Protein AF-A8VYL1-F1 (afdb_monomer)

Organism: Vibrio parahaemolyticus (NCBI:txid670)

pLDDT: mean 82.42, std 17.47, range [34.16, 98.5]

Foldseek 3Di:
DDDDPVVVVVPPDDPPDFDKAKAFEAEPVRAGEWQKWKDWPVGIDIQCDDPNDHNFRRIDIYTQQIKMWIAQQLGTLAIAGNNDRYHYCLRRDDDQSSVLSNVVQLFLWDDDPRGTYNDVQLSVLVVVQNPCSCVLQDSVWFPFWEWEDPVPPDIDIDGTCRVVSCVDDPNVVSCVSSPGDDDDPPVVDDDGHYDYPDDPVNVVVVVVCCVVPVPPPDDD

Mean predicted aligned error: 11.84 Å

Structure (mmCIF, N/CA/C/O backbone):
data_AF-A8VYL1-F1
#
_entry.id   AF-A8VYL1-F1
#
loop_
_atom_site.group_PDB
_atom_site.id
_atom_site.type_symbol
_atom_site.label_atom_id
_atom_site.label_alt_id
_atom_site.label_comp_id
_atom_site.label_asym_id
_atom_site.label_entity_id
_atom_site.label_seq_id
_atom_site.pdbx_PDB_ins_code
_atom_site.Cartn_x
_atom_site.Cartn_y
_atom_site.Cartn_z
_atom_site.occupancy
_atom_site.B_iso_or_equiv
_atom_site.auth_seq_id
_atom_site.auth_comp_id
_atom_site.auth_asym_id
_atom_site.auth_atom_id
_atom_site.pdbx_PDB_model_num
ATOM 1 N N . ALA A 1 1 ? -16.844 -27.497 -51.765 1.00 51.75 1 ALA A N 1
ATOM 2 C CA . ALA A 1 1 ? -15.669 -27.692 -50.894 1.00 51.75 1 ALA A CA 1
ATOM 3 C C . ALA A 1 1 ? -15.942 -26.958 -49.590 1.00 51.75 1 ALA A C 1
ATOM 5 O O . ALA A 1 1 ? -16.220 -25.767 -49.641 1.00 51.75 1 ALA A O 1
ATOM 6 N N . PHE A 1 2 ? -15.987 -27.672 -48.465 1.00 49.00 2 PHE A N 1
ATOM 7 C CA . PHE A 1 2 ? -16.270 -27.088 -47.154 1.00 49.00 2 PHE A CA 1
ATOM 8 C C . PHE A 1 2 ? -14.994 -26.449 -46.614 1.00 49.00 2 PHE A C 1
ATOM 10 O O . PHE A 1 2 ? -13.995 -27.133 -46.395 1.00 49.00 2 PHE A O 1
ATOM 17 N N . VAL A 1 3 ? -15.020 -25.128 -46.459 1.00 54.12 3 VAL A N 1
ATOM 18 C CA . VAL A 1 3 ? -13.929 -24.374 -45.848 1.00 54.12 3 VAL A CA 1
ATOM 19 C C . VAL A 1 3 ? -14.035 -24.621 -44.346 1.00 54.12 3 VAL A C 1
ATOM 21 O O . VAL A 1 3 ? -15.012 -24.250 -43.704 1.00 54.12 3 VAL A O 1
ATOM 24 N N . SER A 1 4 ? -13.081 -25.385 -43.828 1.00 50.28 4 SER A N 1
ATOM 25 C CA . SER A 1 4 ? -13.001 -25.801 -42.433 1.00 50.28 4 SER A CA 1
ATOM 26 C C . SER A 1 4 ? -12.986 -24.589 -41.493 1.00 50.28 4 SER A C 1
ATOM 28 O O . SER A 1 4 ? -12.108 -23.732 -41.599 1.00 50.28 4 SER A O 1
ATOM 30 N N . ALA A 1 5 ? -13.901 -24.581 -40.518 1.00 50.56 5 ALA A N 1
ATOM 31 C CA . ALA A 1 5 ? -13.960 -23.651 -39.385 1.00 50.56 5 ALA A CA 1
ATOM 32 C C . ALA A 1 5 ? -12.666 -23.602 -38.532 1.00 50.56 5 ALA A C 1
ATOM 34 O O . ALA A 1 5 ? -12.562 -22.808 -37.602 1.00 50.56 5 ALA A O 1
ATOM 35 N N . ASN A 1 6 ? -11.650 -24.420 -38.843 1.00 49.09 6 ASN A N 1
ATOM 36 C CA . ASN A 1 6 ? -10.339 -24.360 -38.194 1.00 49.09 6 ASN A CA 1
ATOM 37 C C . ASN A 1 6 ? -9.391 -23.299 -38.776 1.00 49.09 6 ASN A C 1
ATOM 39 O O . ASN A 1 6 ? -8.363 -23.038 -38.156 1.00 49.09 6 ASN A O 1
ATOM 43 N N . ALA A 1 7 ? -9.692 -22.689 -39.928 1.00 49.91 7 ALA A N 1
ATOM 44 C CA . ALA A 1 7 ? -8.834 -21.647 -40.504 1.00 49.91 7 ALA A CA 1
ATOM 45 C C . ALA A 1 7 ? -8.996 -20.276 -39.813 1.00 49.91 7 ALA A C 1
ATOM 47 O O . ALA A 1 7 ? -8.052 -19.492 -39.776 1.00 49.91 7 ALA A O 1
ATOM 48 N N . GLU A 1 8 ? -10.152 -19.994 -39.203 1.00 48.62 8 GLU A N 1
ATOM 49 C CA . GLU A 1 8 ? -10.389 -18.727 -38.489 1.00 48.62 8 GLU A CA 1
ATOM 50 C C . GLU A 1 8 ? -9.672 -18.658 -37.132 1.00 48.62 8 GLU A C 1
ATOM 52 O O . GLU A 1 8 ? -9.286 -17.577 -36.697 1.00 48.62 8 GLU A O 1
ATOM 57 N N . LYS A 1 9 ? -9.376 -19.801 -36.498 1.00 49.47 9 LYS A N 1
ATOM 58 C CA . LYS A 1 9 ? -8.599 -19.841 -35.244 1.00 49.47 9 LYS A CA 1
ATOM 59 C C . LYS A 1 9 ? -7.113 -19.504 -35.418 1.00 49.47 9 LYS A C 1
ATOM 61 O O . LYS A 1 9 ? -6.445 -19.227 -34.426 1.00 49.47 9 LYS A O 1
ATOM 66 N N . SER A 1 10 ? -6.573 -19.534 -36.641 1.00 52.19 10 SER A N 1
ATOM 67 C CA . SER A 1 10 ? -5.164 -19.184 -36.897 1.00 52.19 10 SER A CA 1
ATOM 68 C C . SER A 1 10 ? -4.951 -17.718 -37.276 1.00 52.19 10 SER A C 1
ATOM 70 O O . SER A 1 10 ? -3.806 -17.307 -37.449 1.00 52.19 10 SER A O 1
ATOM 72 N N . LEU A 1 11 ? -6.029 -16.946 -37.440 1.00 52.59 11 LEU A N 1
ATOM 73 C CA . LEU A 1 11 ? -5.988 -15.511 -37.746 1.00 52.59 11 LEU A CA 1
ATOM 74 C C . LEU A 1 11 ? -6.160 -14.641 -36.498 1.00 52.59 11 LEU A C 1
ATOM 76 O O . LEU A 1 11 ? -6.165 -13.415 -36.594 1.00 52.59 11 LEU A O 1
ATOM 80 N N . GLU A 1 12 ? -6.277 -15.261 -35.324 1.00 55.03 12 GLU A N 1
ATOM 81 C CA . GLU A 1 12 ? -6.300 -14.543 -34.060 1.00 55.03 12 GLU A CA 1
ATOM 82 C C . GLU A 1 12 ? -4.936 -13.866 -33.862 1.00 55.03 12 GLU A C 1
ATOM 84 O O . GLU A 1 12 ? -3.902 -14.519 -33.684 1.00 55.03 12 GLU A O 1
ATOM 89 N N . TYR A 1 13 ? -4.929 -12.537 -33.977 1.00 53.50 13 TYR A N 1
ATOM 90 C CA . TYR A 1 13 ? -3.745 -11.712 -33.790 1.00 53.50 13 TYR A CA 1
ATOM 91 C C . TYR A 1 13 ? -3.169 -11.964 -32.394 1.00 53.50 13 TYR A C 1
ATOM 93 O O . TYR A 1 13 ? -3.750 -11.573 -31.383 1.00 53.50 13 TYR A O 1
ATOM 101 N N . LYS A 1 14 ? -2.008 -12.620 -32.343 1.00 55.16 14 LYS A N 1
ATOM 102 C CA . LYS A 1 14 ? -1.189 -12.724 -31.136 1.00 55.16 14 LYS A CA 1
ATOM 103 C C . LYS A 1 14 ? -0.145 -11.612 -31.203 1.00 55.16 14 LYS A C 1
ATOM 105 O O . LYS A 1 14 ? 0.735 -11.699 -32.064 1.00 55.16 14 LYS A O 1
ATOM 110 N N . PRO A 1 15 ? -0.227 -10.576 -30.350 1.00 50.66 15 PRO A N 1
ATOM 111 C CA . PRO A 1 15 ? 0.795 -9.540 -30.299 1.00 50.66 15 PRO A CA 1
ATOM 112 C C . PRO A 1 15 ? 2.161 -10.201 -30.098 1.00 50.66 15 PRO A C 1
ATOM 114 O O . PRO A 1 15 ? 2.353 -10.967 -29.154 1.00 50.66 15 PRO A O 1
ATOM 117 N N . LYS A 1 16 ? 3.084 -9.971 -31.036 1.00 57.12 16 LYS A N 1
ATOM 118 C CA . LYS A 1 16 ? 4.388 -10.651 -31.077 1.00 57.12 16 LYS A CA 1
ATOM 119 C C . LYS A 1 16 ? 5.457 -9.924 -30.256 1.00 57.12 16 LYS A C 1
ATOM 121 O O . LYS A 1 16 ? 6.470 -10.527 -29.918 1.00 57.12 16 LYS A O 1
ATOM 126 N N . GLU A 1 17 ? 5.213 -8.659 -29.920 1.00 61.44 17 GLU A N 1
ATOM 127 C CA . GLU A 1 17 ? 6.130 -7.811 -29.163 1.00 61.44 17 GLU A CA 1
ATOM 128 C C . GLU A 1 17 ? 5.479 -7.362 -27.856 1.00 61.44 17 GLU A C 1
ATOM 130 O O . GLU A 1 17 ? 4.428 -6.721 -27.835 1.00 61.44 17 GLU A O 1
ATOM 135 N N . LEU A 1 18 ? 6.114 -7.748 -26.753 1.00 65.50 18 LEU A N 1
ATOM 136 C CA . LEU A 1 18 ? 5.803 -7.259 -25.419 1.00 65.50 18 LEU A CA 1
ATOM 137 C C . LEU A 1 18 ? 6.439 -5.876 -25.281 1.00 65.50 18 LEU A C 1
ATOM 139 O O . LEU A 1 18 ? 7.662 -5.753 -25.339 1.00 65.50 18 LEU A O 1
ATOM 143 N N . ILE A 1 19 ? 5.617 -4.842 -25.117 1.00 75.62 19 ILE A N 1
ATOM 144 C CA . ILE A 1 19 ? 6.096 -3.468 -24.959 1.00 75.62 19 ILE A CA 1
ATOM 145 C C . ILE A 1 19 ? 6.562 -3.297 -23.513 1.00 75.62 19 ILE A C 1
ATOM 147 O O . ILE A 1 19 ? 5.730 -3.177 -22.608 1.00 75.62 19 ILE A O 1
ATOM 151 N N . LEU A 1 20 ? 7.883 -3.309 -23.298 1.00 84.19 20 LEU A N 1
ATOM 152 C CA . LEU A 1 20 ? 8.468 -2.915 -22.018 1.00 84.19 20 LEU A CA 1
ATOM 153 C C . LEU A 1 20 ? 8.120 -1.448 -21.764 1.00 84.19 20 LEU A C 1
ATOM 155 O O . LEU A 1 20 ? 8.390 -0.578 -22.591 1.00 84.19 20 LEU A O 1
ATOM 159 N N . THR A 1 21 ? 7.478 -1.203 -20.634 1.00 87.50 21 THR A N 1
ATOM 160 C CA . THR A 1 21 ? 6.895 0.078 -20.260 1.00 87.50 21 THR A CA 1
ATOM 161 C C . THR A 1 21 ? 7.452 0.489 -18.907 1.00 87.50 21 THR A C 1
ATOM 163 O O . THR A 1 21 ? 7.528 -0.322 -17.984 1.00 87.50 21 THR A O 1
ATOM 166 N N . THR A 1 22 ? 7.816 1.762 -18.786 1.00 93.31 22 THR A N 1
ATOM 167 C CA . THR A 1 22 ? 8.069 2.391 -17.491 1.00 93.31 22 THR A CA 1
ATOM 168 C C . THR A 1 22 ? 6.766 3.009 -17.001 1.00 93.31 22 THR A C 1
ATOM 170 O O . THR A 1 22 ? 6.181 3.849 -17.689 1.00 93.31 22 THR A O 1
ATOM 173 N N . GLY A 1 23 ? 6.301 2.584 -15.830 1.00 95.38 23 GLY A N 1
ATOM 174 C CA . GLY A 1 23 ? 5.213 3.248 -15.119 1.00 95.38 23 GLY A CA 1
ATOM 175 C C . GLY A 1 23 ? 5.676 3.841 -13.802 1.00 95.38 23 GLY A C 1
ATOM 176 O O . GLY A 1 23 ? 6.855 3.777 -13.474 1.00 95.38 23 GLY A O 1
ATOM 177 N N . TYR A 1 24 ? 4.729 4.405 -13.060 1.00 97.81 24 TYR A N 1
ATOM 178 C CA . TYR A 1 24 ? 4.952 5.154 -11.832 1.00 97.81 24 TYR A CA 1
ATOM 179 C C . TYR A 1 24 ? 3.882 4.793 -10.804 1.00 97.81 24 TYR A C 1
ATOM 181 O O . TYR A 1 24 ? 2.686 4.892 -11.098 1.00 97.81 24 TYR A O 1
ATOM 189 N N . LEU A 1 25 ? 4.312 4.379 -9.613 1.00 98.50 25 LEU A N 1
ATOM 190 C CA . LEU A 1 25 ? 3.443 4.172 -8.462 1.00 98.50 25 LEU A CA 1
ATOM 191 C C . LEU A 1 25 ? 3.267 5.500 -7.721 1.00 98.50 25 LEU A C 1
ATOM 193 O O . LEU A 1 25 ? 4.251 6.155 -7.372 1.00 98.50 25 LEU A O 1
ATOM 197 N N . VAL A 1 26 ? 2.018 5.891 -7.482 1.00 98.06 26 VAL A N 1
ATOM 198 C CA . VAL A 1 26 ? 1.668 7.139 -6.797 1.00 98.06 26 VAL A CA 1
ATOM 199 C C . VAL A 1 26 ? 0.612 6.920 -5.717 1.00 98.06 26 VAL A C 1
ATOM 201 O O . VAL A 1 26 ? -0.142 5.944 -5.747 1.00 98.06 26 VAL A O 1
ATOM 204 N N . ASP A 1 27 ? 0.533 7.843 -4.767 1.00 95.94 27 ASP A N 1
ATOM 205 C CA . ASP A 1 27 ? -0.579 7.913 -3.820 1.00 95.94 27 ASP A CA 1
ATOM 206 C C . ASP A 1 27 ? -1.803 8.630 -4.441 1.00 95.94 27 ASP A C 1
ATOM 208 O O . ASP A 1 27 ? -1.820 9.028 -5.612 1.00 95.94 27 ASP A O 1
ATOM 212 N N . SER A 1 28 ? -2.874 8.781 -3.668 1.00 93.62 28 SER A N 1
ATOM 213 C CA . SER A 1 28 ? -4.103 9.471 -4.072 1.00 93.62 28 SER A CA 1
ATOM 214 C C . SER A 1 28 ? -3.916 10.975 -4.291 1.00 93.62 28 SER A C 1
ATOM 216 O O . SER A 1 28 ? -4.693 11.568 -5.047 1.00 93.62 28 SER A O 1
ATOM 218 N N . PHE A 1 29 ? -2.872 11.569 -3.708 1.00 91.81 29 PHE A N 1
ATOM 219 C CA . PHE A 1 29 ? -2.468 12.962 -3.904 1.00 91.81 29 PHE A CA 1
ATOM 220 C C . PHE A 1 29 ? -1.543 13.150 -5.117 1.00 91.81 29 PHE A C 1
ATOM 222 O O . PHE A 1 29 ? -1.273 14.284 -5.510 1.00 91.81 29 PHE A O 1
ATOM 229 N N . GLY A 1 30 ? -1.098 12.060 -5.749 1.00 94.31 30 GLY A N 1
ATOM 230 C CA . GLY A 1 30 ? -0.196 12.075 -6.898 1.00 94.31 30 GLY A CA 1
ATOM 231 C C . GLY A 1 30 ? 1.290 12.150 -6.536 1.00 94.31 30 GLY A C 1
ATOM 232 O O . GLY A 1 30 ? 2.105 12.376 -7.431 1.00 94.31 30 GLY A O 1
ATOM 233 N N . ARG A 1 31 ? 1.655 11.962 -5.263 1.00 96.00 31 ARG A N 1
ATOM 234 C CA . ARG A 1 31 ? 3.054 11.875 -4.818 1.00 96.00 31 ARG A CA 1
ATOM 235 C C . ARG A 1 31 ? 3.647 10.536 -5.227 1.00 96.00 31 ARG A C 1
ATOM 237 O O . ARG A 1 31 ? 2.950 9.521 -5.200 1.00 96.00 31 ARG A O 1
ATOM 244 N N . SER A 1 32 ? 4.926 10.517 -5.592 1.00 97.88 32 SER A N 1
ATOM 245 C CA . SER A 1 32 ? 5.611 9.276 -5.962 1.00 97.88 32 SER A CA 1
ATOM 246 C C . SER A 1 32 ? 5.757 8.349 -4.759 1.00 97.88 32 SER A C 1
ATOM 248 O O . SER A 1 32 ? 6.130 8.788 -3.676 1.00 97.88 32 SER A O 1
ATOM 250 N N . VAL A 1 33 ? 5.495 7.057 -4.940 1.00 98.19 33 VAL A N 1
ATOM 251 C CA . VAL A 1 33 ? 5.624 6.055 -3.876 1.00 98.19 33 VAL A CA 1
ATOM 252 C C . VAL A 1 33 ? 6.837 5.183 -4.157 1.00 98.19 33 VAL A C 1
ATOM 254 O O . VAL A 1 33 ? 6.890 4.460 -5.155 1.00 98.19 33 VAL A O 1
ATOM 257 N N . ASN A 1 34 ? 7.817 5.247 -3.265 1.00 98.00 34 ASN A N 1
ATOM 258 C CA . ASN A 1 34 ? 9.136 4.656 -3.441 1.00 98.00 34 ASN A CA 1
ATOM 259 C C . ASN A 1 34 ? 9.401 3.560 -2.403 1.00 98.00 34 ASN A C 1
ATOM 261 O O . ASN A 1 34 ? 8.898 3.622 -1.281 1.00 98.00 34 ASN A O 1
ATOM 265 N N . GLY A 1 35 ? 10.232 2.584 -2.769 1.00 97.06 35 GLY A N 1
ATOM 266 C CA . GLY A 1 35 ? 10.654 1.505 -1.869 1.00 97.06 35 GLY A CA 1
ATOM 267 C C . GLY A 1 35 ? 9.673 0.333 -1.767 1.00 97.06 35 GLY A C 1
ATOM 268 O O . GLY A 1 35 ? 9.887 -0.562 -0.958 1.00 97.06 35 GLY A O 1
ATOM 269 N N . ILE A 1 36 ? 8.626 0.287 -2.598 1.00 98.00 36 ILE A N 1
ATOM 270 C CA . ILE A 1 36 ? 7.715 -0.863 -2.660 1.00 98.00 36 ILE A CA 1
ATOM 271 C C . ILE A 1 36 ? 8.311 -1.932 -3.571 1.00 98.00 36 ILE A C 1
ATOM 273 O O . ILE A 1 36 ? 8.668 -1.642 -4.716 1.00 98.00 36 ILE A O 1
ATOM 277 N N . ALA A 1 37 ? 8.386 -3.174 -3.094 1.00 97.75 37 ALA A N 1
ATOM 278 C CA . ALA A 1 37 ? 8.798 -4.293 -3.927 1.00 97.75 37 ALA A CA 1
ATOM 279 C C . ALA A 1 37 ? 7.721 -4.589 -4.966 1.00 97.75 37 ALA A C 1
ATOM 281 O O . ALA A 1 37 ? 6.540 -4.690 -4.635 1.00 97.75 37 ALA A O 1
ATOM 282 N N . TYR A 1 38 ? 8.130 -4.751 -6.220 1.00 97.44 38 TYR A N 1
ATOM 283 C CA . TYR A 1 38 ? 7.246 -5.178 -7.294 1.00 97.44 38 TYR A CA 1
ATOM 284 C C . TYR A 1 38 ? 7.805 -6.401 -8.015 1.00 97.44 38 TYR A C 1
ATOM 286 O O . TYR A 1 38 ? 9.019 -6.562 -8.162 1.00 97.44 38 TYR A O 1
ATOM 294 N N . PHE A 1 39 ? 6.901 -7.251 -8.493 1.00 96.44 39 PHE A N 1
ATOM 295 C CA . PHE A 1 39 ? 7.207 -8.481 -9.212 1.00 96.44 39 PHE A CA 1
ATOM 296 C C . PHE A 1 39 ? 6.347 -8.560 -10.470 1.00 96.44 39 PHE A C 1
ATOM 298 O O . PHE A 1 39 ? 5.127 -8.399 -10.421 1.00 96.44 39 PHE A O 1
ATOM 305 N N . THR A 1 40 ? 6.987 -8.829 -11.601 1.00 94.00 40 THR A N 1
ATOM 306 C CA . THR A 1 40 ? 6.347 -8.998 -12.908 1.00 94.00 40 THR A CA 1
ATOM 307 C C . THR A 1 40 ? 6.798 -10.306 -13.543 1.00 94.00 40 THR A C 1
ATOM 309 O O . THR A 1 40 ? 7.686 -10.997 -13.043 1.00 94.00 40 THR A O 1
ATOM 312 N N . SER A 1 41 ? 6.236 -10.635 -14.707 1.00 88.06 41 SER A N 1
ATOM 313 C CA . SER A 1 41 ? 6.702 -11.772 -15.508 1.00 88.06 41 SER A CA 1
ATOM 314 C C . SER A 1 41 ? 8.159 -11.626 -15.991 1.00 88.06 41 SER A C 1
ATOM 316 O O . SER A 1 41 ? 8.756 -12.605 -16.442 1.00 88.06 41 SER A O 1
ATOM 318 N N . LYS A 1 42 ? 8.738 -10.416 -15.920 1.00 82.56 42 LYS A N 1
ATOM 319 C CA . LYS A 1 42 ? 10.077 -10.081 -16.434 1.00 82.56 42 LYS A CA 1
ATOM 320 C C . LYS A 1 42 ? 11.132 -9.891 -15.361 1.00 82.56 42 LYS A C 1
ATOM 322 O O . LYS A 1 42 ? 12.318 -9.964 -15.672 1.00 82.56 42 LYS A O 1
ATOM 327 N N . GLY A 1 43 ? 10.729 -9.662 -14.120 1.00 88.88 43 GLY A N 1
ATOM 328 C CA . GLY A 1 43 ? 11.683 -9.435 -13.054 1.00 88.88 43 GLY A CA 1
ATOM 329 C C . GLY A 1 43 ? 11.044 -8.878 -11.801 1.00 88.88 43 GLY A C 1
ATOM 330 O O . GLY A 1 43 ? 9.836 -8.962 -11.589 1.00 88.88 43 GLY A O 1
ATOM 331 N N . ARG A 1 44 ? 11.905 -8.321 -10.960 1.00 94.44 44 ARG A N 1
ATOM 332 C CA . ARG A 1 44 ? 11.546 -7.719 -9.684 1.00 94.44 44 ARG A CA 1
ATOM 333 C C . ARG A 1 44 ? 12.379 -6.471 -9.449 1.00 94.44 44 ARG A C 1
ATOM 335 O O . ARG A 1 44 ? 13.510 -6.401 -9.932 1.00 94.44 44 ARG A O 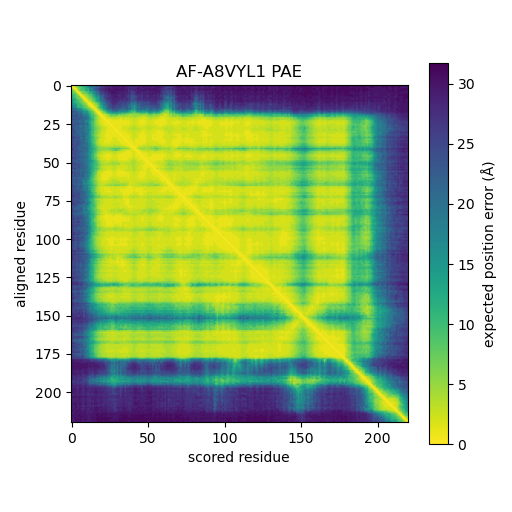1
ATOM 342 N N . GLY A 1 45 ? 11.851 -5.541 -8.672 1.00 95.69 45 GLY A N 1
ATOM 343 C CA . GLY A 1 45 ? 12.552 -4.318 -8.305 1.00 95.69 45 GLY A CA 1
ATOM 344 C C . GLY A 1 45 ? 11.885 -3.605 -7.138 1.00 95.69 45 GLY A C 1
ATOM 345 O O . GLY A 1 45 ? 10.957 -4.133 -6.529 1.00 95.69 45 GLY A O 1
ATOM 346 N N . LEU A 1 46 ? 12.374 -2.403 -6.845 1.00 97.38 46 LEU A N 1
ATOM 347 C CA . LEU A 1 46 ? 11.774 -1.473 -5.892 1.00 97.38 46 LEU A CA 1
ATOM 348 C C . LEU A 1 46 ? 11.280 -0.247 -6.658 1.00 97.38 46 LEU A C 1
ATOM 350 O O . LEU A 1 46 ? 11.984 0.238 -7.548 1.00 97.38 46 LEU A O 1
ATOM 354 N N . THR A 1 47 ? 10.088 0.250 -6.339 1.00 97.94 47 THR A N 1
ATOM 355 C CA . THR A 1 47 ? 9.555 1.450 -6.993 1.00 97.94 47 THR A CA 1
ATOM 356 C C . THR A 1 47 ? 10.443 2.659 -6.712 1.00 97.94 47 THR A C 1
ATOM 358 O O . THR A 1 47 ? 10.869 2.874 -5.578 1.00 97.94 47 THR A O 1
ATOM 361 N N . GLY A 1 48 ? 10.749 3.451 -7.740 1.00 97.31 48 GLY A N 1
ATOM 362 C CA . GLY A 1 48 ? 11.610 4.626 -7.626 1.00 97.31 48 GLY A CA 1
ATOM 363 C C . GLY A 1 48 ? 13.081 4.313 -7.370 1.00 97.31 48 GLY A C 1
ATOM 364 O O . GLY A 1 48 ? 13.804 5.181 -6.877 1.00 97.31 48 GLY A O 1
ATOM 365 N N . TYR A 1 49 ? 13.530 3.094 -7.685 1.00 96.25 49 TYR A N 1
ATOM 366 C CA . TYR A 1 49 ? 14.937 2.703 -7.658 1.00 96.25 49 TYR A CA 1
ATOM 367 C C . TYR A 1 49 ? 15.417 2.299 -9.048 1.00 96.25 49 TYR A C 1
ATOM 369 O O . TYR A 1 49 ? 14.727 1.604 -9.792 1.00 96.25 49 TYR A O 1
ATOM 377 N N . LYS A 1 50 ? 16.662 2.659 -9.357 1.00 93.19 50 LYS A N 1
ATOM 378 C CA . LYS A 1 50 ? 17.373 2.213 -10.555 1.00 93.19 50 LYS A CA 1
ATOM 379 C C . LYS A 1 50 ? 18.782 1.774 -10.184 1.0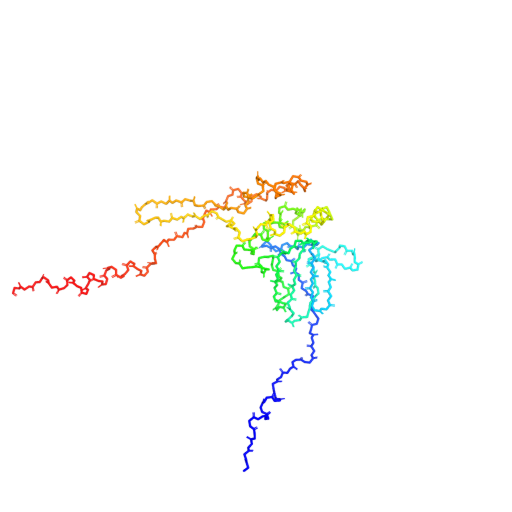0 93.19 50 LYS A C 1
ATOM 381 O O . LYS A 1 50 ? 19.486 2.497 -9.485 1.00 93.19 50 LYS A O 1
ATOM 386 N N . ASP A 1 51 ? 19.175 0.576 -10.611 1.00 89.75 51 ASP A N 1
ATOM 387 C CA . ASP A 1 51 ? 20.489 -0.015 -10.310 1.00 89.75 51 ASP A CA 1
ATOM 388 C C . ASP A 1 51 ? 20.835 0.004 -8.802 1.00 89.75 51 ASP A C 1
ATOM 390 O O . ASP A 1 51 ? 21.966 0.278 -8.400 1.00 89.75 51 ASP A O 1
ATOM 394 N N . GLY A 1 52 ? 19.830 -0.237 -7.949 1.00 87.38 52 GLY A N 1
ATOM 395 C CA . GLY A 1 52 ? 19.967 -0.229 -6.486 1.00 87.38 52 GLY A CA 1
ATOM 396 C C . GLY A 1 52 ? 20.050 1.161 -5.845 1.00 87.38 52 GLY A C 1
ATOM 397 O O . GLY A 1 52 ? 20.288 1.259 -4.645 1.00 87.38 52 GLY A O 1
ATOM 398 N N . ARG A 1 53 ? 19.852 2.241 -6.609 1.00 92.94 53 ARG A N 1
ATOM 399 C CA . ARG A 1 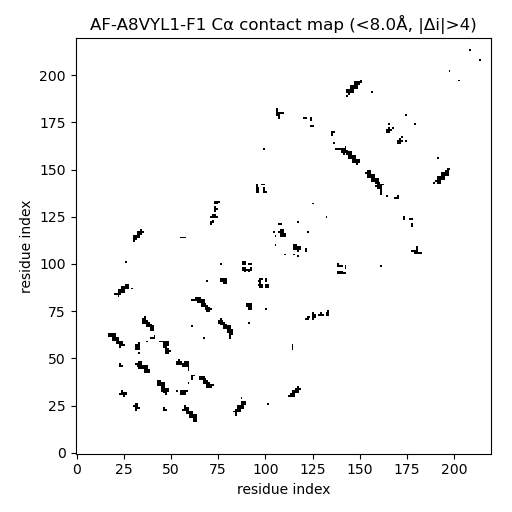53 ? 19.870 3.622 -6.108 1.00 92.94 53 ARG A CA 1
ATOM 400 C C . ARG A 1 53 ? 18.483 4.239 -6.151 1.00 92.94 53 ARG A C 1
ATOM 402 O O . ARG A 1 53 ? 17.809 4.155 -7.175 1.00 92.94 53 ARG A O 1
ATOM 409 N N . LEU A 1 54 ? 18.099 4.898 -5.061 1.00 93.25 54 LEU A N 1
ATOM 410 C CA . LEU A 1 54 ? 16.867 5.676 -4.985 1.00 93.25 54 LEU A CA 1
ATOM 411 C C . LEU A 1 54 ? 16.949 6.864 -5.953 1.00 93.25 54 LEU A C 1
ATOM 413 O O . LEU A 1 54 ? 17.869 7.679 -5.865 1.00 93.25 54 LEU A O 1
ATOM 417 N N . ILE A 1 55 ? 15.979 6.955 -6.857 1.00 94.88 55 ILE A N 1
ATOM 418 C CA . ILE A 1 55 ? 15.753 8.109 -7.737 1.00 94.88 55 ILE A CA 1
ATOM 419 C C . ILE A 1 55 ? 14.526 8.925 -7.311 1.00 94.88 55 ILE A C 1
ATOM 421 O O . ILE A 1 55 ? 14.467 10.114 -7.607 1.00 94.88 55 ILE A O 1
ATOM 425 N N . GLY A 1 56 ? 13.593 8.325 -6.562 1.00 94.75 56 GLY A N 1
ATOM 426 C CA . GLY A 1 56 ? 12.507 9.048 -5.890 1.00 94.75 56 GLY A CA 1
ATOM 427 C C . GLY A 1 56 ? 11.296 9.390 -6.765 1.00 94.75 56 GLY A C 1
ATOM 428 O O . GLY A 1 56 ? 10.419 10.133 -6.332 1.00 94.75 56 GLY A O 1
ATOM 429 N N . ASP A 1 57 ? 11.212 8.867 -7.988 1.00 96.38 57 ASP A N 1
ATOM 430 C CA . ASP A 1 57 ? 10.130 9.163 -8.937 1.00 96.38 57 ASP A CA 1
ATOM 431 C C . ASP A 1 57 ? 8.977 8.143 -8.913 1.00 96.38 57 ASP A C 1
ATOM 433 O O . ASP A 1 57 ? 7.992 8.312 -9.627 1.00 96.38 57 ASP A O 1
ATOM 437 N N . GLY A 1 58 ? 9.071 7.095 -8.089 1.00 97.38 58 GLY A N 1
ATOM 438 C CA . GLY A 1 58 ? 8.084 6.016 -8.005 1.00 97.38 58 GLY A CA 1
ATOM 439 C C . GLY A 1 58 ? 8.084 5.078 -9.214 1.00 97.38 58 GLY A C 1
ATOM 440 O O . GLY A 1 58 ? 7.143 4.303 -9.382 1.00 97.38 58 GLY A O 1
ATOM 441 N N . SER A 1 59 ? 9.103 5.138 -10.075 1.00 97.38 59 SER A N 1
ATOM 442 C CA . SER A 1 59 ? 9.147 4.358 -11.314 1.00 97.38 59 SER A CA 1
ATOM 443 C C . SER A 1 59 ? 9.220 2.842 -11.103 1.00 97.38 59 SER A C 1
ATOM 445 O O . SER A 1 59 ? 9.774 2.348 -10.123 1.00 97.38 59 SER A O 1
ATOM 447 N N . LEU A 1 60 ? 8.673 2.088 -12.053 1.00 96.31 60 LEU A N 1
ATOM 448 C CA . LEU A 1 60 ? 8.750 0.630 -12.137 1.00 96.31 60 LEU A CA 1
ATOM 449 C C . LEU A 1 60 ? 8.697 0.170 -13.597 1.00 96.31 60 LEU A C 1
ATOM 451 O O . LEU A 1 60 ? 8.191 0.887 -14.461 1.00 96.31 60 LEU A O 1
ATOM 455 N N . GLU A 1 61 ? 9.171 -1.044 -13.867 1.00 94.38 61 GLU A N 1
ATOM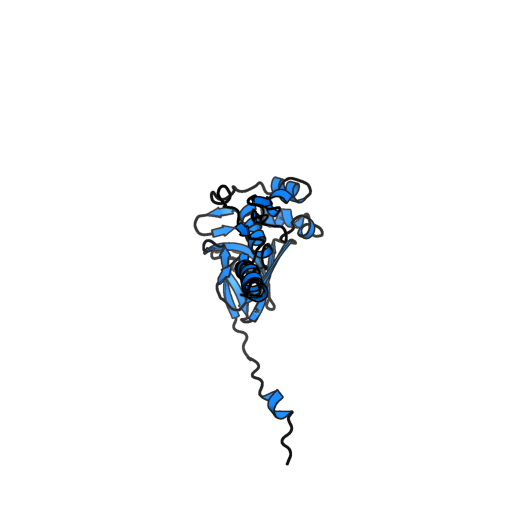 456 C CA . GLU A 1 61 ? 9.190 -1.624 -15.214 1.00 94.38 61 GLU A CA 1
ATOM 457 C C . GLU A 1 61 ? 8.262 -2.841 -15.325 1.00 94.38 61 GLU A C 1
ATOM 459 O O . GLU A 1 61 ? 8.302 -3.760 -14.502 1.00 94.38 61 GLU A O 1
ATOM 464 N N . PHE A 1 62 ? 7.430 -2.869 -16.369 1.00 93.50 62 PHE A N 1
ATOM 465 C CA . PHE A 1 62 ? 6.523 -3.981 -16.670 1.00 93.50 62 PHE A CA 1
ATOM 466 C C . PHE A 1 62 ? 6.234 -4.077 -18.174 1.00 93.50 62 PHE A C 1
ATOM 468 O O . PHE A 1 62 ? 6.423 -3.112 -18.911 1.00 93.50 62 PHE A O 1
ATOM 475 N N . SER A 1 63 ? 5.749 -5.223 -18.659 1.00 91.31 63 SER A N 1
ATOM 476 C CA . SER A 1 63 ? 5.255 -5.334 -20.040 1.00 91.31 63 SER A CA 1
ATOM 477 C C . SER A 1 63 ? 3.774 -4.983 -20.101 1.00 91.31 63 SER A C 1
ATOM 479 O O . SER A 1 63 ? 3.011 -5.382 -19.223 1.00 91.31 63 SER A O 1
ATOM 481 N N . TRP A 1 64 ? 3.326 -4.296 -21.151 1.00 89.88 64 TRP A N 1
ATOM 482 C CA . TRP A 1 64 ? 1.897 -4.009 -21.305 1.00 89.88 64 TRP A CA 1
ATOM 483 C C . TRP A 1 64 ? 1.051 -5.292 -21.266 1.00 89.88 64 TRP A C 1
ATOM 485 O O . TRP A 1 64 ? 1.288 -6.238 -22.017 1.00 89.88 64 TRP A O 1
ATOM 495 N N . GLY A 1 65 ? 0.050 -5.317 -20.390 1.00 88.56 65 GLY A N 1
ATOM 496 C CA . GLY A 1 65 ? -0.750 -6.501 -20.103 1.00 88.56 65 GLY A CA 1
ATOM 497 C C . GLY A 1 65 ? -0.105 -7.491 -19.128 1.00 88.56 65 GLY A C 1
ATOM 498 O O . GLY A 1 65 ? -0.639 -8.582 -18.978 1.00 88.56 65 GLY A O 1
ATOM 499 N N . ASP A 1 66 ? 0.988 -7.167 -18.443 1.00 89.88 66 ASP A N 1
ATOM 500 C CA . ASP A 1 66 ? 1.468 -7.975 -17.316 1.00 89.88 66 ASP A CA 1
ATOM 501 C C . ASP A 1 66 ? 0.566 -7.791 -16.088 1.00 89.88 66 ASP A C 1
ATOM 503 O O . ASP A 1 66 ? -0.084 -6.759 -15.915 1.00 89.88 66 ASP A O 1
ATOM 507 N N . THR A 1 67 ? 0.531 -8.794 -15.213 1.00 95.69 67 THR A N 1
ATOM 508 C CA . THR A 1 67 ? 0.107 -8.595 -13.822 1.00 95.69 67 THR A CA 1
ATOM 509 C C . THR A 1 67 ? 1.336 -8.194 -13.014 1.00 95.69 67 THR A C 1
ATOM 511 O O . THR A 1 67 ? 2.374 -8.852 -13.105 1.00 95.69 67 THR A O 1
ATOM 514 N N . ILE A 1 68 ? 1.218 -7.111 -12.254 1.00 97.38 68 ILE A N 1
ATOM 515 C CA . ILE A 1 68 ? 2.274 -6.562 -11.407 1.00 97.38 68 ILE A CA 1
ATOM 516 C C . ILE A 1 68 ? 1.839 -6.786 -9.962 1.00 97.38 68 ILE A C 1
ATOM 518 O O . ILE A 1 68 ? 0.808 -6.252 -9.556 1.00 97.38 68 ILE A O 1
ATOM 522 N N . ASN A 1 69 ? 2.597 -7.583 -9.213 1.00 98.06 69 ASN A N 1
ATOM 523 C CA . ASN A 1 69 ? 2.361 -7.814 -7.788 1.00 98.06 69 ASN A CA 1
ATOM 524 C C . ASN A 1 69 ? 3.232 -6.869 -6.967 1.00 98.06 69 ASN A C 1
ATOM 526 O O . ASN A 1 69 ? 4.381 -6.636 -7.341 1.00 98.06 69 ASN A O 1
ATOM 530 N N . PHE A 1 70 ? 2.707 -6.369 -5.855 1.00 98.38 70 PHE A N 1
ATOM 531 C CA . PHE A 1 70 ? 3.378 -5.419 -4.976 1.00 98.38 70 PHE A CA 1
ATOM 532 C C . PHE A 1 70 ? 3.410 -5.932 -3.539 1.00 98.38 70 PHE A C 1
ATOM 534 O O . PHE A 1 70 ? 2.455 -6.557 -3.074 1.00 98.38 70 PHE A O 1
ATOM 541 N N . GLY A 1 71 ? 4.485 -5.618 -2.823 1.00 97.44 71 GLY A N 1
ATOM 542 C CA . GLY A 1 71 ? 4.648 -6.001 -1.428 1.00 97.44 71 GLY A CA 1
ATOM 543 C C . GLY A 1 71 ? 5.725 -5.206 -0.702 1.00 97.44 71 GLY A C 1
ATOM 544 O O . GLY A 1 71 ? 6.474 -4.433 -1.303 1.00 97.44 71 GLY A O 1
ATOM 545 N N . ILE A 1 72 ? 5.796 -5.414 0.608 1.00 96.62 72 ILE A N 1
ATOM 546 C CA . ILE A 1 72 ? 6.859 -4.916 1.481 1.00 96.62 72 ILE A CA 1
ATOM 547 C C . ILE A 1 72 ? 7.431 -6.136 2.192 1.00 96.62 72 ILE A C 1
ATOM 549 O O . ILE A 1 72 ? 6.787 -6.699 3.073 1.00 96.62 72 ILE A O 1
ATOM 553 N N . ASP A 1 73 ? 8.622 -6.560 1.774 1.00 94.44 73 ASP A N 1
ATOM 554 C CA . ASP A 1 73 ? 9.228 -7.821 2.206 1.00 94.44 73 ASP A CA 1
ATOM 555 C C . ASP A 1 73 ? 8.257 -9.015 2.057 1.00 94.44 73 ASP A C 1
ATOM 557 O O . ASP A 1 73 ? 7.952 -9.426 0.936 1.00 94.44 73 ASP A O 1
ATOM 561 N N . THR A 1 74 ? 7.753 -9.549 3.168 1.00 90.81 74 THR A N 1
ATOM 562 C CA . THR A 1 74 ? 6.821 -10.685 3.247 1.00 90.81 74 THR A CA 1
ATOM 563 C C . THR A 1 74 ? 5.345 -10.280 3.252 1.00 90.81 74 THR A C 1
ATOM 565 O O . THR A 1 74 ? 4.472 -11.144 3.149 1.00 90.81 74 THR A O 1
ATOM 568 N N . PHE A 1 75 ? 5.043 -8.985 3.350 1.00 96.38 75 PHE A N 1
ATOM 569 C CA . PHE A 1 75 ? 3.677 -8.476 3.299 1.00 96.38 75 PHE A CA 1
ATOM 570 C C . PHE A 1 75 ? 3.227 -8.237 1.859 1.00 96.38 75 PHE A C 1
ATOM 572 O O . PHE A 1 75 ? 3.882 -7.518 1.097 1.00 96.38 75 PHE A O 1
ATOM 579 N N . GLU A 1 76 ? 2.083 -8.800 1.496 1.00 96.00 76 GLU A N 1
ATOM 580 C CA . GLU A 1 76 ? 1.479 -8.652 0.179 1.00 96.00 76 GLU A CA 1
ATOM 581 C C . GLU A 1 76 ? 0.540 -7.444 0.181 1.00 96.00 76 GLU A C 1
ATOM 583 O O . GLU A 1 76 ? -0.457 -7.410 0.898 1.00 96.00 76 GLU A O 1
ATOM 588 N N . LEU A 1 77 ? 0.846 -6.434 -0.637 1.00 96.88 77 LEU A N 1
ATOM 589 C CA . LEU A 1 77 ? -0.044 -5.281 -0.788 1.00 96.88 77 LEU A CA 1
ATOM 590 C C . LEU A 1 77 ? -1.172 -5.601 -1.762 1.00 96.88 77 LEU A C 1
ATOM 592 O O . LEU A 1 77 ? -2.312 -5.238 -1.519 1.00 96.88 77 LEU A O 1
ATOM 596 N N . GLY A 1 78 ? -0.863 -6.269 -2.870 1.00 96.94 78 GLY A N 1
ATOM 597 C CA . GLY A 1 78 ? -1.856 -6.612 -3.878 1.00 96.94 78 GLY A CA 1
ATOM 598 C C . GLY A 1 78 ? -1.271 -6.623 -5.278 1.00 96.94 78 GLY A C 1
ATOM 599 O O . GLY A 1 78 ? -0.061 -6.764 -5.472 1.00 96.94 78 GLY A O 1
ATOM 600 N N . SER A 1 79 ? -2.132 -6.486 -6.280 1.00 97.62 79 SER A N 1
ATOM 601 C CA . SER A 1 79 ? -1.706 -6.561 -7.673 1.00 97.62 79 SER A CA 1
ATOM 602 C C . SER A 1 79 ? -2.558 -5.703 -8.591 1.00 97.62 79 SER A C 1
ATOM 604 O O . SER A 1 79 ? -3.703 -5.375 -8.298 1.00 97.62 79 SER A O 1
ATOM 606 N N . THR A 1 80 ? -2.001 -5.352 -9.744 1.00 96.81 80 THR A N 1
ATOM 607 C CA . THR A 1 80 ? -2.750 -4.647 -10.781 1.00 96.81 80 THR A CA 1
ATOM 608 C C . THR A 1 80 ? -2.316 -5.079 -12.173 1.00 96.81 80 THR A C 1
ATOM 610 O O . THR A 1 80 ? -1.251 -5.672 -12.366 1.00 96.81 80 THR A O 1
ATOM 613 N N . ARG A 1 81 ? -3.145 -4.779 -13.173 1.00 94.88 81 ARG A N 1
ATOM 614 C CA . ARG A 1 81 ? -2.807 -5.014 -14.578 1.00 94.88 81 ARG A CA 1
ATOM 615 C C . ARG A 1 81 ? -1.989 -3.834 -15.100 1.00 94.88 81 ARG A C 1
ATOM 617 O O . ARG A 1 81 ? -2.432 -2.694 -15.020 1.00 94.88 81 ARG A O 1
ATOM 624 N N . GLY A 1 82 ? -0.841 -4.108 -15.709 1.00 91.94 82 GLY A N 1
ATOM 625 C CA . GLY A 1 82 ? -0.004 -3.128 -16.397 1.00 91.94 82 GLY A CA 1
ATOM 626 C C . GLY A 1 82 ? -0.641 -2.646 -17.700 1.00 91.94 82 GLY A C 1
ATOM 627 O O . GLY A 1 82 ? -0.236 -3.055 -18.782 1.00 91.94 82 GLY A O 1
ATOM 628 N N . ASN A 1 83 ? -1.679 -1.818 -17.612 1.00 91.56 83 ASN A N 1
ATOM 629 C CA . ASN A 1 83 ? -2.408 -1.253 -18.754 1.00 91.56 83 ASN A CA 1
ATOM 630 C C . ASN A 1 83 ? -2.471 0.285 -18.720 1.00 91.56 83 ASN A C 1
ATOM 632 O O . ASN A 1 83 ? -3.295 0.894 -19.404 1.00 91.56 83 ASN A O 1
ATOM 636 N N . LYS A 1 84 ? -1.638 0.901 -17.879 1.00 92.69 84 LYS A N 1
ATOM 637 C CA . LYS A 1 84 ? -1.515 2.346 -17.690 1.00 92.69 84 LYS A CA 1
ATOM 638 C C . LYS A 1 84 ? -0.150 2.673 -17.096 1.00 92.69 84 LYS A C 1
ATOM 640 O O . LYS A 1 84 ? 0.416 1.863 -16.369 1.00 92.69 84 LYS A O 1
ATOM 645 N N . ASN A 1 8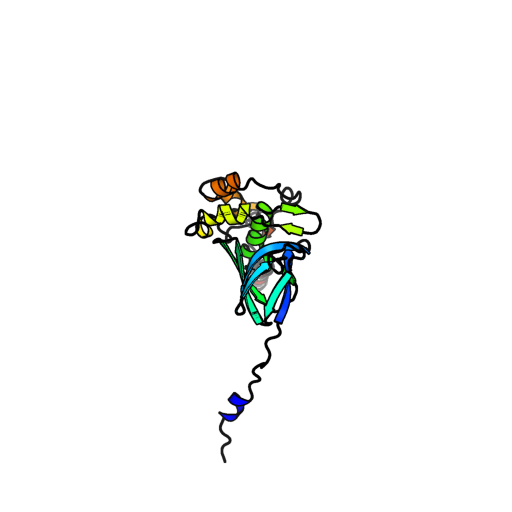5 ? 0.345 3.877 -17.369 1.00 93.31 85 ASN A N 1
ATOM 646 C CA . ASN A 1 85 ? 1.667 4.307 -16.904 1.00 93.31 85 ASN A CA 1
ATOM 647 C C . ASN A 1 85 ? 1.644 4.856 -15.476 1.00 93.31 85 ASN A C 1
ATOM 649 O O . ASN A 1 85 ? 2.686 4.925 -14.842 1.00 93.31 85 ASN A O 1
ATOM 653 N N . THR A 1 86 ? 0.483 5.246 -14.958 1.00 97.06 86 THR A N 1
ATOM 654 C CA . THR A 1 86 ? 0.340 5.713 -13.576 1.00 97.06 86 THR A CA 1
ATOM 655 C C . THR A 1 86 ? -0.545 4.737 -12.826 1.00 97.06 86 THR A C 1
ATOM 657 O O . THR A 1 86 ? -1.701 4.531 -13.197 1.00 97.06 86 THR A O 1
ATOM 660 N N . ILE A 1 87 ? 0.009 4.137 -11.783 1.00 97.50 87 ILE A N 1
ATOM 661 C CA . ILE A 1 87 ? -0.657 3.176 -10.913 1.00 97.50 87 ILE A CA 1
ATOM 662 C C . ILE A 1 87 ? -0.811 3.853 -9.558 1.00 97.50 87 ILE A C 1
ATOM 664 O O . ILE A 1 87 ? 0.170 4.311 -8.983 1.00 97.50 87 ILE A O 1
ATOM 668 N N . LYS A 1 88 ? -2.034 3.943 -9.047 1.00 98.00 88 LYS A N 1
ATOM 669 C CA . LYS A 1 88 ? -2.279 4.423 -7.688 1.00 98.00 88 LYS A CA 1
ATOM 670 C C . LYS A 1 88 ? -2.165 3.263 -6.708 1.00 98.00 88 LYS A C 1
ATOM 672 O O . LYS A 1 88 ? -2.535 2.145 -7.054 1.00 98.00 88 LYS A O 1
ATOM 677 N N . LEU A 1 89 ? -1.771 3.527 -5.465 1.00 97.62 89 LEU A N 1
ATOM 678 C CA . LEU A 1 89 ? -1.841 2.528 -4.385 1.00 97.62 89 LEU A CA 1
ATOM 679 C C . LEU A 1 89 ? -3.237 1.895 -4.263 1.00 97.62 89 LEU A C 1
ATOM 681 O O . LEU A 1 89 ? -3.368 0.686 -4.104 1.00 97.62 89 LEU A O 1
ATOM 685 N N . GLN A 1 90 ? -4.288 2.695 -4.452 1.00 96.56 90 GLN A N 1
ATOM 686 C CA . GLN A 1 90 ? -5.669 2.209 -4.431 1.00 96.56 90 GLN A CA 1
ATOM 687 C C . GLN A 1 90 ? -6.029 1.275 -5.598 1.00 96.56 90 GLN A C 1
ATOM 689 O O . GLN A 1 90 ? -7.037 0.584 -5.516 1.00 96.56 90 GLN A O 1
ATOM 694 N N . ASP A 1 91 ? -5.234 1.238 -6.673 1.00 96.81 91 ASP A N 1
ATOM 695 C CA . ASP A 1 91 ? -5.459 0.344 -7.817 1.00 96.81 91 ASP A CA 1
ATOM 696 C C . ASP A 1 91 ? -4.965 -1.092 -7.566 1.00 96.81 91 ASP A C 1
ATOM 698 O O . ASP A 1 91 ? -5.146 -1.955 -8.430 1.00 96.81 91 ASP A O 1
ATOM 702 N N . LEU A 1 92 ? -4.290 -1.335 -6.436 1.00 97.12 92 LEU A N 1
ATOM 703 C CA . LEU A 1 92 ? -3.683 -2.624 -6.091 1.00 97.12 92 LEU A CA 1
ATOM 704 C C . LEU A 1 92 ? -4.666 -3.608 -5.437 1.00 97.12 92 LEU A C 1
ATOM 706 O O . LEU A 1 92 ? -4.370 -4.796 -5.334 1.00 97.12 92 LEU A O 1
ATOM 710 N N . GLY A 1 93 ? -5.827 -3.118 -5.005 1.00 95.81 93 GLY A N 1
ATOM 711 C CA . GLY A 1 93 ? -6.872 -3.898 -4.350 1.00 95.81 93 GLY A CA 1
ATOM 712 C C . GLY A 1 93 ? -8.249 -3.302 -4.619 1.00 95.81 93 GLY A C 1
ATOM 713 O O . GLY A 1 93 ? -8.376 -2.195 -5.141 1.00 95.81 93 GLY A O 1
ATOM 714 N N . SER A 1 94 ? -9.305 -4.033 -4.269 1.00 92.31 94 SER A N 1
ATOM 715 C CA . SER A 1 94 ? -10.680 -3.584 -4.513 1.00 92.31 94 SER A CA 1
ATOM 716 C C . SER A 1 94 ? -11.351 -3.073 -3.238 1.00 92.31 94 SER A C 1
ATOM 718 O O . SER A 1 94 ? -11.069 -3.533 -2.134 1.00 92.31 94 SER A O 1
ATOM 720 N N . GLY A 1 95 ? -12.260 -2.103 -3.368 1.00 90.12 95 GLY A N 1
ATOM 721 C CA . GLY A 1 95 ? -13.053 -1.618 -2.236 1.00 90.12 95 GLY A CA 1
ATOM 722 C C . GLY A 1 95 ? -12.196 -1.082 -1.082 1.00 90.12 95 GLY A C 1
ATOM 723 O O . GLY A 1 95 ? -11.513 -0.070 -1.236 1.00 90.12 95 GLY A O 1
ATOM 724 N N . ASN A 1 96 ? -12.277 -1.736 0.080 1.00 91.31 96 ASN A N 1
ATOM 725 C CA . ASN A 1 96 ? -11.505 -1.350 1.262 1.00 91.31 96 ASN A CA 1
ATOM 726 C C . ASN A 1 96 ? -10.019 -1.687 1.136 1.00 91.31 96 ASN A C 1
ATOM 728 O O . ASN A 1 96 ? -9.210 -0.920 1.643 1.00 91.31 96 ASN A O 1
ATOM 732 N N . GLU A 1 97 ? -9.659 -2.763 0.431 1.00 94.56 97 GLU A N 1
ATOM 733 C CA . GLU A 1 97 ? -8.265 -3.201 0.296 1.00 94.56 97 GLU A CA 1
ATOM 734 C C . GLU A 1 97 ? -7.411 -2.101 -0.322 1.00 94.56 97 GLU A C 1
ATOM 736 O O . GLU A 1 97 ? -6.425 -1.697 0.277 1.00 94.56 97 GLU A O 1
ATOM 741 N N . GLY A 1 98 ? -7.848 -1.516 -1.443 1.00 94.31 98 GLY A N 1
ATOM 742 C CA . GLY A 1 98 ? -7.146 -0.399 -2.084 1.00 94.31 98 GLY A CA 1
ATOM 743 C C . GLY A 1 98 ? -6.913 0.790 -1.143 1.00 94.31 98 GLY A C 1
ATOM 744 O O . GLY A 1 98 ? -5.820 1.353 -1.098 1.00 94.31 98 GLY A O 1
ATOM 745 N N . LYS A 1 99 ? -7.927 1.158 -0.352 1.00 93.25 99 LYS A N 1
ATOM 746 C CA . LYS A 1 99 ? -7.821 2.261 0.619 1.00 93.25 99 LYS A CA 1
ATOM 747 C C . LYS A 1 99 ? -6.881 1.916 1.771 1.00 93.25 99 LYS A C 1
ATOM 749 O O . LYS A 1 99 ? -6.081 2.748 2.177 1.00 93.25 99 LYS A O 1
ATOM 754 N N . ASN A 1 100 ? -6.973 0.693 2.276 1.00 95.38 100 ASN A N 1
ATOM 755 C CA . ASN A 1 100 ? -6.171 0.204 3.388 1.00 95.38 100 ASN A CA 1
ATOM 756 C C . ASN A 1 100 ? -4.708 0.000 3.001 1.00 95.38 100 ASN A C 1
ATOM 758 O O . ASN A 1 100 ? -3.838 0.267 3.818 1.00 95.38 100 ASN A O 1
ATOM 762 N N . ILE A 1 101 ? -4.427 -0.400 1.759 1.00 96.94 101 ILE A N 1
ATOM 763 C CA . ILE A 1 101 ? -3.072 -0.441 1.193 1.00 96.94 101 ILE A CA 1
ATOM 764 C C . ILE A 1 101 ? -2.449 0.946 1.272 1.00 96.94 101 ILE A C 1
ATOM 766 O O . ILE A 1 101 ? -1.339 1.101 1.775 1.00 96.94 101 ILE A O 1
ATOM 770 N N . GLU A 1 102 ? -3.174 1.967 0.813 1.00 95.25 102 GLU A N 1
ATOM 771 C CA . GLU A 1 102 ? -2.690 3.338 0.903 1.00 95.25 102 GLU A CA 1
ATOM 772 C C . GLU A 1 102 ? -2.522 3.788 2.358 1.00 95.25 102 GLU A C 1
ATOM 774 O O . GLU A 1 102 ? -1.443 4.254 2.711 1.00 95.25 102 GLU A O 1
ATOM 779 N N . SER A 1 103 ? -3.525 3.596 3.220 1.00 93.25 103 SER A N 1
ATOM 780 C CA . SER A 1 103 ? -3.427 3.937 4.646 1.00 93.25 103 SER A CA 1
ATOM 781 C C . SER A 1 103 ? -2.232 3.257 5.324 1.00 93.25 103 SER A C 1
ATOM 783 O O . SER A 1 103 ? -1.508 3.912 6.070 1.00 93.25 103 SER A O 1
ATOM 785 N N . LEU A 1 104 ? -1.978 1.977 5.033 1.00 94.69 104 LEU A N 1
ATOM 786 C CA . LEU A 1 104 ? -0.849 1.224 5.576 1.00 94.69 104 LEU A CA 1
ATOM 787 C C . LEU A 1 104 ? 0.492 1.797 5.117 1.00 94.69 104 LEU A C 1
ATOM 789 O O . LEU A 1 104 ? 1.373 2.044 5.940 1.00 94.69 104 LEU A O 1
ATOM 793 N N . VAL A 1 105 ? 0.643 2.017 3.807 1.00 94.94 105 VAL A N 1
ATOM 794 C CA . VAL A 1 105 ? 1.869 2.588 3.241 1.00 94.94 105 VAL A CA 1
ATOM 795 C C . VAL A 1 105 ? 2.113 3.963 3.851 1.00 94.94 105 VAL A C 1
ATOM 797 O O . VAL A 1 105 ? 3.208 4.219 4.341 1.00 94.94 105 VAL A O 1
ATOM 800 N N . MET A 1 106 ? 1.091 4.816 3.915 1.00 91.81 106 MET A N 1
ATOM 801 C CA . MET A 1 106 ? 1.207 6.150 4.504 1.00 91.81 106 MET A CA 1
ATOM 802 C C . MET A 1 106 ? 1.542 6.121 5.998 1.00 91.81 106 MET A C 1
ATOM 804 O O . MET A 1 106 ? 2.271 6.986 6.472 1.00 91.81 106 MET A O 1
ATOM 808 N N . ARG A 1 107 ? 1.045 5.129 6.742 1.00 91.62 107 ARG A N 1
ATOM 809 C CA . ARG A 1 107 ? 1.291 4.992 8.182 1.00 91.62 107 ARG A CA 1
ATOM 810 C C . ARG A 1 107 ? 2.764 4.750 8.520 1.00 91.62 107 ARG A C 1
ATOM 812 O O . ARG A 1 107 ? 3.253 5.270 9.524 1.00 91.62 107 ARG A O 1
ATOM 819 N N . PHE A 1 108 ? 3.440 3.926 7.721 1.00 92.19 108 PHE A N 1
ATOM 820 C CA . PHE A 1 108 ? 4.805 3.467 8.006 1.00 92.19 108 PHE A CA 1
ATOM 821 C C . PHE A 1 108 ? 5.883 4.131 7.154 1.00 92.19 108 PHE A C 1
ATOM 823 O O . PHE A 1 108 ? 7.070 3.951 7.427 1.00 92.19 108 PHE A O 1
ATOM 830 N N . SER A 1 109 ? 5.491 4.901 6.144 1.00 91.75 109 SER A N 1
ATOM 831 C CA . SER A 1 109 ? 6.432 5.611 5.284 1.00 91.75 109 SER A CA 1
ATOM 832 C C . SER A 1 109 ? 6.868 6.944 5.875 1.00 91.75 109 SER A C 1
ATOM 834 O O . SER A 1 109 ? 6.155 7.585 6.646 1.00 91.75 109 SER A O 1
ATOM 836 N N . GLU A 1 110 ? 8.032 7.402 5.430 1.00 91.12 110 GLU A N 1
ATOM 837 C CA . GLU A 1 110 ? 8.398 8.812 5.511 1.00 91.12 110 GLU A CA 1
ATOM 838 C C . GLU A 1 110 ? 7.798 9.559 4.313 1.00 91.12 110 GLU A C 1
ATOM 840 O O . GLU A 1 110 ? 7.681 9.005 3.218 1.00 91.12 110 GLU A O 1
ATOM 845 N N . GLU A 1 111 ? 7.417 10.822 4.495 1.00 87.25 111 GLU A N 1
ATOM 846 C CA . GLU A 1 111 ? 6.846 11.638 3.424 1.00 87.25 111 GLU A CA 1
ATOM 847 C C . GLU A 1 111 ? 7.525 13.003 3.307 1.00 87.25 111 GLU A C 1
ATOM 849 O O . GLU A 1 111 ? 7.997 13.590 4.282 1.00 87.25 111 GLU A O 1
ATOM 854 N N . ASN A 1 112 ? 7.536 13.522 2.084 1.00 87.25 112 ASN A N 1
ATOM 855 C CA . ASN A 1 112 ? 7.754 14.928 1.789 1.00 87.25 112 ASN A CA 1
ATOM 856 C C . ASN A 1 112 ? 6.650 15.429 0.839 1.00 87.25 112 ASN A C 1
ATOM 858 O O . ASN A 1 112 ? 5.704 14.704 0.518 1.00 87.25 112 ASN A O 1
ATOM 862 N N . ASP A 1 113 ? 6.767 16.673 0.379 1.00 85.19 113 ASP A N 1
ATOM 863 C CA . ASP A 1 113 ? 5.749 17.307 -0.466 1.00 85.19 113 ASP A CA 1
ATOM 864 C C . ASP A 1 113 ? 5.491 16.571 -1.796 1.00 85.19 113 ASP A C 1
ATOM 866 O O . ASP A 1 113 ? 4.411 16.698 -2.370 1.00 85.19 113 ASP A O 1
ATOM 870 N N . GLN A 1 114 ? 6.464 15.810 -2.306 1.00 90.81 114 GLN A N 1
ATOM 871 C CA . GLN A 1 114 ? 6.417 15.189 -3.634 1.00 90.81 114 GLN A CA 1
ATOM 872 C C . GLN A 1 114 ? 6.434 13.659 -3.601 1.00 90.81 114 GLN A C 1
ATOM 874 O O . GLN A 1 114 ? 6.107 13.029 -4.609 1.00 90.81 114 GLN A O 1
ATOM 879 N N . SER A 1 115 ? 6.804 13.057 -2.471 1.00 93.56 115 SER A N 1
ATOM 880 C CA . SER A 1 115 ? 7.152 11.642 -2.414 1.00 93.56 115 SER A CA 1
ATOM 881 C C . SER A 1 115 ? 6.876 11.006 -1.056 1.00 93.56 115 SER A C 1
ATOM 883 O O . SER A 1 115 ? 6.996 11.637 -0.008 1.00 93.56 115 SER A O 1
ATOM 885 N N . VAL A 1 116 ? 6.574 9.715 -1.107 1.00 94.75 116 VAL A N 1
ATOM 886 C CA . VAL A 1 116 ? 6.397 8.788 0.009 1.00 94.75 116 VAL A CA 1
ATOM 887 C C . VAL A 1 116 ? 7.483 7.713 -0.106 1.00 94.75 116 VAL A C 1
ATOM 889 O O . VAL A 1 116 ? 7.754 7.223 -1.208 1.00 94.75 116 VAL A O 1
ATOM 892 N N . PHE A 1 117 ? 8.127 7.362 1.006 1.00 94.12 117 PHE A N 1
ATOM 893 C CA . PHE A 1 117 ? 9.259 6.435 1.053 1.00 94.12 117 PHE A CA 1
ATOM 894 C C . PHE A 1 117 ? 9.046 5.357 2.111 1.00 94.12 117 PHE A C 1
ATOM 896 O O . PHE A 1 117 ? 9.062 5.636 3.312 1.00 94.12 117 PHE A O 1
ATOM 903 N N . VAL A 1 118 ? 8.927 4.109 1.661 1.00 95.06 118 VAL A N 1
ATOM 904 C CA . VAL A 1 118 ? 9.064 2.949 2.543 1.00 95.06 118 VAL A CA 1
ATOM 905 C C . VAL A 1 118 ? 10.549 2.734 2.809 1.00 95.06 118 VAL A C 1
ATOM 907 O O . VAL A 1 118 ? 11.325 2.483 1.888 1.00 95.06 118 VAL A O 1
ATOM 910 N N . THR A 1 119 ? 10.953 2.889 4.068 1.00 93.19 119 THR A N 1
ATOM 911 C CA . THR A 1 119 ? 12.359 2.796 4.477 1.00 93.19 119 THR A CA 1
ATOM 912 C C . THR A 1 119 ? 12.788 1.346 4.693 1.00 93.19 119 THR A C 1
ATOM 914 O O . THR A 1 119 ? 11.962 0.467 4.945 1.00 93.19 119 THR A O 1
ATOM 917 N N . ASP A 1 120 ? 14.102 1.100 4.693 1.00 93.31 120 ASP A N 1
ATOM 918 C CA . ASP A 1 120 ? 14.670 -0.220 5.006 1.00 93.31 120 ASP A CA 1
ATOM 919 C C . ASP A 1 120 ? 14.224 -0.736 6.382 1.00 93.31 120 ASP A C 1
ATOM 921 O O . ASP A 1 120 ? 14.065 -1.940 6.566 1.00 93.31 120 ASP A O 1
ATOM 925 N N . LYS A 1 121 ? 13.943 0.171 7.332 1.00 94.56 121 LYS A N 1
ATOM 926 C CA . LYS A 1 121 ? 13.398 -0.179 8.649 1.00 94.56 121 LYS A CA 1
ATOM 927 C C . LYS A 1 121 ? 12.046 -0.892 8.528 1.00 94.56 121 LYS A C 1
ATOM 929 O O . LYS A 1 121 ? 11.818 -1.865 9.239 1.00 94.56 121 LYS A O 1
ATOM 934 N N . VAL A 1 122 ? 11.157 -0.433 7.642 1.00 94.44 122 VAL A N 1
ATOM 935 C CA . VAL A 1 122 ? 9.844 -1.069 7.426 1.00 94.44 122 VAL A CA 1
ATOM 936 C C . VAL A 1 122 ? 10.025 -2.489 6.905 1.00 94.44 122 VAL A C 1
ATOM 938 O O . VAL A 1 122 ? 9.477 -3.431 7.476 1.00 94.44 122 VAL A O 1
ATOM 941 N N . THR A 1 123 ? 10.862 -2.642 5.880 1.00 94.06 123 THR A N 1
ATOM 942 C CA . THR A 1 123 ? 11.223 -3.935 5.289 1.00 94.06 123 THR A CA 1
ATOM 943 C C . THR A 1 123 ? 11.823 -4.880 6.336 1.00 94.06 123 THR A C 1
ATOM 945 O O . THR A 1 123 ? 11.405 -6.031 6.439 1.00 94.06 123 THR A O 1
ATOM 948 N N . GLU A 1 124 ? 12.751 -4.396 7.167 1.00 95.19 124 GLU A N 1
ATOM 949 C CA . GLU A 1 124 ? 13.390 -5.190 8.220 1.00 95.19 124 GLU A CA 1
ATOM 950 C C . GLU A 1 124 ? 12.380 -5.675 9.265 1.00 95.19 124 GLU A C 1
ATOM 952 O O . GLU A 1 124 ? 12.392 -6.854 9.623 1.00 95.19 124 GLU A O 1
ATOM 957 N N . VAL A 1 125 ? 11.488 -4.805 9.748 1.00 95.06 125 VAL A N 1
ATOM 958 C CA . VAL A 1 125 ? 10.470 -5.204 10.733 1.00 95.06 125 VAL A CA 1
ATOM 959 C C . VAL A 1 125 ? 9.519 -6.225 10.129 1.00 95.06 125 VAL A C 1
ATOM 961 O O . VAL A 1 125 ? 9.234 -7.234 10.768 1.00 95.06 125 VAL A O 1
ATOM 964 N N . PHE A 1 126 ? 9.071 -6.016 8.891 1.00 94.69 126 PHE A N 1
ATOM 965 C CA . PHE A 1 126 ? 8.153 -6.943 8.235 1.00 94.69 126 PHE A CA 1
ATOM 966 C C . PHE A 1 126 ? 8.798 -8.327 8.048 1.00 94.69 126 PHE A C 1
ATOM 968 O O . PHE A 1 126 ? 8.149 -9.345 8.291 1.00 94.69 126 PHE A O 1
ATOM 975 N N . SER A 1 127 ? 10.107 -8.377 7.777 1.00 94.56 127 SER A N 1
ATOM 976 C CA . SER A 1 127 ? 10.870 -9.629 7.656 1.00 94.56 127 SER A CA 1
ATOM 977 C C . SER A 1 127 ? 10.934 -10.486 8.922 1.00 94.56 127 SER A C 1
ATOM 979 O O . SER A 1 127 ? 11.194 -11.689 8.842 1.00 94.56 127 SER A O 1
ATOM 981 N N . LYS A 1 128 ? 10.647 -9.913 10.099 1.00 94.56 128 LYS A N 1
ATOM 982 C CA . LYS A 1 128 ? 10.585 -10.650 11.374 1.00 94.56 128 LYS A CA 1
ATOM 983 C C . LYS A 1 128 ? 9.325 -11.514 11.489 1.00 94.56 128 LYS A C 1
ATOM 985 O O . LYS A 1 128 ? 9.290 -12.418 12.324 1.00 94.56 128 LYS A O 1
ATOM 990 N N . TYR A 1 129 ? 8.322 -11.285 10.636 1.00 93.12 129 TYR A N 1
ATOM 991 C CA . TYR A 1 129 ? 6.994 -11.900 10.721 1.00 93.12 129 TYR A CA 1
ATOM 992 C C . TYR A 1 129 ? 6.554 -12.628 9.424 1.00 93.12 129 TYR A C 1
ATOM 994 O O . TYR A 1 129 ? 5.394 -12.508 9.023 1.00 93.12 129 TYR A O 1
ATOM 1002 N N . PRO A 1 130 ? 7.407 -13.456 8.783 1.00 85.31 130 PRO A N 1
ATOM 1003 C CA . PRO A 1 130 ? 7.206 -13.946 7.410 1.00 85.31 130 PRO A CA 1
ATOM 1004 C C . PRO A 1 130 ? 5.966 -14.825 7.206 1.00 85.31 130 PRO A C 1
ATOM 1006 O O . PRO A 1 130 ? 5.451 -14.917 6.098 1.00 85.31 130 PRO A O 1
ATOM 1009 N N . ASN A 1 131 ? 5.489 -15.484 8.265 1.00 83.38 131 ASN A N 1
ATOM 1010 C CA . ASN A 1 131 ? 4.354 -16.408 8.188 1.00 83.38 131 ASN A CA 1
ATOM 1011 C C . ASN A 1 131 ? 3.033 -15.786 8.647 1.00 83.38 131 ASN A C 1
ATOM 1013 O O . ASN A 1 131 ? 1.991 -16.390 8.437 1.00 83.38 131 ASN A O 1
ATOM 1017 N N . VAL A 1 132 ? 3.076 -14.636 9.326 1.00 91.62 132 VAL A N 1
ATOM 1018 C CA . VAL A 1 132 ? 1.923 -14.123 10.085 1.00 91.62 132 VAL A CA 1
ATOM 1019 C C . VAL A 1 132 ? 1.578 -12.674 9.763 1.00 91.62 132 VAL A C 1
ATOM 1021 O O . VAL A 1 132 ? 0.489 -12.239 10.107 1.00 91.62 132 VAL A O 1
ATOM 1024 N N . ILE A 1 133 ? 2.451 -11.913 9.092 1.00 92.25 133 ILE A N 1
ATOM 1025 C CA . ILE A 1 133 ? 2.221 -10.480 8.848 1.00 92.25 133 ILE A CA 1
ATOM 1026 C C . ILE A 1 133 ? 0.931 -10.208 8.053 1.00 92.25 133 ILE A C 1
ATOM 1028 O O . ILE A 1 133 ? 0.175 -9.305 8.405 1.00 92.25 133 ILE A O 1
ATOM 1032 N N . ASN A 1 134 ? 0.630 -11.038 7.048 1.00 92.69 134 ASN A N 1
ATOM 1033 C CA . ASN A 1 134 ? -0.587 -10.928 6.231 1.00 92.69 134 ASN A CA 1
ATOM 1034 C C . ASN A 1 134 ? -1.868 -11.310 7.000 1.00 92.69 134 ASN A C 1
ATOM 1036 O O . ASN A 1 134 ? -2.966 -10.952 6.587 1.00 92.69 134 ASN A O 1
ATOM 1040 N N . GLU A 1 135 ? -1.737 -12.027 8.120 1.00 91.94 135 GLU A N 1
ATOM 1041 C CA . GLU A 1 135 ? -2.845 -12.333 9.035 1.00 91.94 135 GLU A CA 1
ATOM 1042 C C . GLU A 1 135 ? -2.969 -11.275 10.140 1.00 91.94 135 GLU A C 1
ATOM 1044 O O . GLU A 1 135 ? -4.069 -10.963 10.589 1.00 91.94 135 GLU A O 1
ATOM 1049 N N . ALA A 1 136 ? -1.836 -10.714 10.570 1.00 92.62 136 ALA A N 1
ATOM 1050 C CA . ALA A 1 136 ? -1.753 -9.708 11.618 1.00 92.62 136 ALA A CA 1
ATOM 1051 C C . ALA A 1 136 ? -2.341 -8.365 11.185 1.00 92.62 136 ALA A C 1
ATOM 1053 O O . ALA A 1 136 ? -2.952 -7.679 12.002 1.00 92.62 136 ALA A O 1
ATOM 1054 N N . ILE A 1 137 ? -2.144 -7.992 9.917 1.00 94.69 137 ILE A N 1
ATOM 1055 C CA . ILE A 1 137 ? -2.641 -6.743 9.344 1.00 94.69 137 ILE A CA 1
ATOM 1056 C C . ILE A 1 137 ? -3.625 -7.077 8.224 1.00 94.69 137 ILE A C 1
ATOM 1058 O O . ILE A 1 137 ? -3.240 -7.466 7.123 1.00 94.69 137 ILE A O 1
ATOM 1062 N N . SER A 1 138 ? -4.913 -6.896 8.498 1.00 95.62 138 SER A N 1
ATOM 1063 C CA . SER A 1 138 ? -5.980 -7.177 7.546 1.00 95.62 138 SER A CA 1
ATOM 1064 C C . SER A 1 138 ? -6.307 -5.946 6.699 1.00 95.62 138 SER A C 1
ATOM 1066 O O . SER A 1 138 ? -6.829 -4.940 7.188 1.00 95.62 138 SER A O 1
ATOM 1068 N N . LEU A 1 139 ? -6.059 -6.053 5.391 1.00 95.06 139 LEU A N 1
ATOM 1069 C CA . LEU A 1 139 ? -6.418 -5.032 4.401 1.00 95.06 139 LEU A CA 1
ATOM 1070 C C . LEU A 1 139 ? -7.906 -5.055 4.024 1.00 95.06 139 LEU A C 1
ATOM 1072 O O . LEU A 1 139 ? -8.381 -4.125 3.384 1.00 95.06 139 LEU A O 1
ATOM 1076 N N . SER A 1 140 ? -8.682 -6.063 4.421 1.00 94.00 140 SER A N 1
ATOM 1077 C CA . SER A 1 140 ? -10.109 -6.141 4.071 1.00 94.00 140 SER A CA 1
ATOM 1078 C C . SER A 1 140 ? -11.025 -5.332 5.000 1.00 94.00 140 SER A C 1
ATOM 1080 O O . SER A 1 140 ? -12.196 -5.113 4.673 1.00 94.00 140 SER A O 1
ATOM 1082 N N . LEU A 1 141 ? -10.515 -4.893 6.159 1.00 92.69 141 LEU A N 1
ATOM 1083 C CA . LEU A 1 141 ? -11.290 -4.183 7.184 1.00 92.69 141 LEU A CA 1
ATOM 1084 C C . LEU A 1 141 ? -11.885 -2.868 6.669 1.00 92.69 141 LEU A C 1
ATOM 1086 O O . LEU A 1 141 ? -11.404 -2.261 5.718 1.00 92.69 141 LEU A O 1
ATOM 1090 N N . SER A 1 142 ? -12.943 -2.383 7.308 1.00 90.06 142 SER A N 1
ATOM 1091 C CA . SER A 1 142 ? -13.531 -1.092 6.942 1.00 90.06 142 SER A CA 1
ATOM 1092 C C . SER A 1 142 ? -12.548 0.063 7.201 1.00 90.06 142 SER A C 1
ATOM 1094 O O . SER A 1 142 ? -12.055 0.232 8.314 1.00 90.06 142 SER A O 1
ATOM 1096 N N . ASN A 1 143 ? -12.257 0.871 6.173 1.00 84.81 143 ASN A N 1
ATOM 1097 C CA . ASN A 1 143 ? -11.364 2.037 6.296 1.00 84.81 143 ASN A CA 1
ATOM 1098 C C . ASN A 1 143 ? -12.091 3.286 6.827 1.00 84.81 143 ASN A C 1
ATOM 1100 O O . ASN A 1 143 ? -11.474 4.173 7.403 1.00 84.81 143 ASN A O 1
ATOM 1104 N N . GLU A 1 144 ? -13.401 3.389 6.590 1.00 82.38 144 GLU A N 1
ATOM 1105 C CA . GLU A 1 144 ? -14.180 4.610 6.815 1.00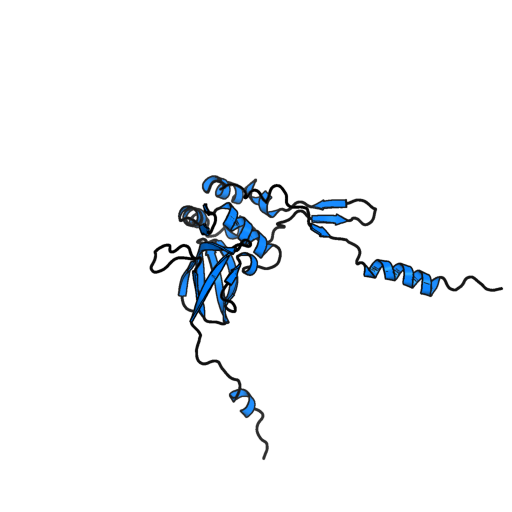 82.38 144 GLU A CA 1
ATOM 1106 C C . GLU A 1 144 ? -15.331 4.369 7.782 1.00 82.38 144 GLU A C 1
ATOM 1108 O O . GLU A 1 144 ? -15.972 3.318 7.754 1.00 82.38 144 GLU A O 1
ATOM 1113 N N . ASP A 1 145 ? -15.644 5.396 8.570 1.00 84.00 145 ASP A N 1
ATOM 1114 C CA . ASP A 1 145 ? -16.888 5.446 9.321 1.00 84.00 145 ASP A CA 1
ATOM 1115 C C . ASP A 1 145 ? -18.076 5.465 8.351 1.00 84.00 145 ASP A C 1
ATOM 1117 O O . ASP A 1 145 ? -18.124 6.258 7.405 1.00 84.00 145 ASP A O 1
ATOM 1121 N N . ILE A 1 146 ? -19.064 4.616 8.602 1.00 82.19 146 ILE A N 1
ATOM 1122 C CA . ILE A 1 146 ? -20.295 4.532 7.822 1.00 82.19 146 ILE A CA 1
ATOM 1123 C C . ILE A 1 146 ? -21.439 5.040 8.688 1.00 82.19 146 ILE A C 1
ATOM 1125 O O . ILE A 1 146 ? -21.710 4.493 9.753 1.00 82.19 146 ILE A O 1
ATOM 1129 N N . GLN A 1 147 ? -22.136 6.072 8.217 1.00 85.94 147 GLN A N 1
ATOM 1130 C CA . GLN A 1 147 ? -23.391 6.508 8.816 1.00 85.94 147 GLN A CA 1
ATOM 1131 C C . GLN A 1 147 ? -24.542 5.742 8.157 1.00 85.94 147 GLN A C 1
ATOM 1133 O O . GLN A 1 147 ? -24.827 5.928 6.970 1.00 85.94 147 GLN A O 1
ATOM 1138 N N . LEU A 1 148 ? -25.183 4.882 8.942 1.00 82.12 148 LEU A N 1
ATOM 1139 C CA . LEU A 1 148 ? -26.347 4.091 8.575 1.00 82.12 148 LEU A CA 1
ATOM 1140 C C . LEU A 1 148 ? -27.620 4.853 8.932 1.00 82.12 148 LEU A C 1
ATOM 1142 O O . LEU A 1 148 ? -27.804 5.257 10.079 1.00 82.12 148 LEU A O 1
ATOM 1146 N N . ASP A 1 149 ? -28.507 5.028 7.958 1.00 84.62 149 ASP A N 1
ATOM 1147 C CA . ASP A 1 149 ? -29.888 5.451 8.200 1.00 84.62 149 ASP A CA 1
ATOM 1148 C C . ASP A 1 149 ? -30.749 4.219 8.505 1.00 84.62 149 ASP A C 1
ATOM 1150 O O . ASP A 1 149 ? -30.901 3.337 7.654 1.00 84.62 149 ASP A O 1
ATOM 1154 N N . LEU A 1 150 ? -31.300 4.155 9.720 1.00 81.12 150 LEU A N 1
ATOM 1155 C CA . LEU A 1 150 ? -32.087 3.019 10.205 1.00 81.12 150 LEU A CA 1
ATOM 1156 C C . LEU A 1 150 ? -33.544 3.043 9.705 1.00 81.12 150 LEU A C 1
ATOM 1158 O O . LEU A 1 150 ? -34.331 2.168 10.063 1.00 81.12 150 LEU A O 1
ATOM 1162 N N . GLY A 1 151 ? -33.940 4.048 8.914 1.00 74.56 151 GLY A N 1
ATOM 1163 C CA . GLY A 1 151 ? -35.286 4.154 8.336 1.00 74.56 151 GLY A CA 1
ATOM 1164 C C . GLY A 1 151 ? -36.385 4.537 9.336 1.00 74.56 151 GLY A C 1
ATOM 1165 O O . GLY A 1 151 ? -37.547 4.654 8.960 1.00 74.56 151 GLY A O 1
ATOM 1166 N N . ASN A 1 152 ? -36.031 4.771 10.602 1.00 79.06 152 ASN A N 1
ATOM 1167 C CA . ASN A 1 152 ? -36.916 5.242 11.673 1.00 79.06 152 ASN A CA 1
ATOM 1168 C C . ASN A 1 152 ? -36.623 6.699 12.086 1.00 79.06 152 ASN A C 1
ATOM 1170 O O . ASN A 1 152 ? -37.050 7.137 13.152 1.00 79.06 152 ASN A O 1
ATOM 1174 N N . GLY A 1 153 ? -35.869 7.438 11.264 1.00 77.12 153 GLY A N 1
ATOM 1175 C CA . GLY A 1 153 ? -35.406 8.796 11.565 1.00 77.12 153 GLY A CA 1
ATOM 1176 C C . GLY A 1 153 ? -34.146 8.861 12.436 1.00 77.12 153 GLY A C 1
ATOM 1177 O O . GLY A 1 153 ? -33.634 9.957 12.655 1.00 77.12 153 GLY A O 1
ATOM 1178 N N . ASN A 1 154 ? -33.618 7.719 12.894 1.00 80.12 154 ASN A N 1
ATOM 1179 C CA . ASN A 1 154 ? -32.341 7.643 13.597 1.00 80.12 154 ASN A CA 1
ATOM 1180 C C . ASN A 1 154 ? -31.211 7.239 12.648 1.00 80.12 154 ASN A C 1
ATOM 1182 O O . ASN A 1 154 ? -31.395 6.437 11.731 1.00 80.12 154 ASN A O 1
ATOM 1186 N N . THR A 1 155 ? -30.014 7.751 12.930 1.00 85.94 155 THR A N 1
ATOM 1187 C CA . THR A 1 155 ? -28.789 7.331 12.251 1.00 85.94 155 THR A CA 1
ATOM 1188 C C . THR A 1 155 ? -27.783 6.772 13.242 1.00 85.94 155 THR A C 1
ATOM 1190 O O . THR A 1 155 ? -27.606 7.346 14.317 1.00 85.94 155 THR A O 1
ATOM 1193 N N . GLU A 1 156 ? -27.082 5.716 12.854 1.00 86.25 156 GLU A N 1
ATOM 1194 C CA . GLU A 1 156 ? -26.003 5.098 13.624 1.00 86.25 156 GLU A CA 1
ATOM 1195 C C . GLU A 1 156 ? -24.679 5.219 12.864 1.00 86.25 156 GLU A C 1
ATOM 1197 O O . GLU A 1 156 ? -24.666 5.197 11.636 1.00 86.25 156 GLU A O 1
ATOM 1202 N N . VAL A 1 157 ? -23.557 5.374 13.574 1.00 84.75 157 VAL A N 1
ATOM 1203 C CA . VAL A 1 157 ? -22.226 5.421 12.954 1.00 84.75 157 VAL A CA 1
ATOM 1204 C C . VAL A 1 157 ? -21.466 4.147 13.291 1.00 84.75 157 VAL A C 1
ATOM 1206 O O . VAL A 1 157 ? -21.035 3.959 14.428 1.00 84.75 157 VAL A O 1
ATOM 1209 N N . VAL A 1 158 ? -21.250 3.309 12.281 1.00 82.25 158 VAL A N 1
ATOM 1210 C CA . VAL A 1 158 ? -20.335 2.169 12.356 1.00 82.25 158 VAL A CA 1
ATOM 1211 C C . VAL A 1 158 ? -18.930 2.689 12.105 1.00 82.25 158 VAL A C 1
ATOM 1213 O O . VAL A 1 158 ? -18.665 3.285 11.062 1.00 82.25 158 VAL A O 1
ATOM 1216 N N . LYS A 1 159 ? -18.040 2.512 13.081 1.00 83.12 159 LYS A N 1
ATOM 1217 C CA . LYS A 1 159 ? -16.656 2.985 12.989 1.00 83.12 159 LYS A CA 1
ATOM 1218 C C . LYS A 1 159 ? -15.826 2.113 12.055 1.00 83.12 159 LYS A C 1
ATOM 1220 O O . LYS A 1 159 ? -15.984 0.896 12.084 1.00 83.12 159 LYS A O 1
ATOM 1225 N N . GLY A 1 160 ? -14.905 2.736 11.323 1.00 84.31 160 GLY A N 1
ATOM 1226 C CA . GLY A 1 160 ? -13.852 2.014 10.613 1.00 84.31 160 GLY A CA 1
ATOM 1227 C C . GLY A 1 160 ? -13.051 1.120 11.569 1.00 84.31 160 GLY A C 1
ATOM 1228 O O . GLY A 1 160 ? -12.789 1.484 12.720 1.00 84.31 160 GLY A O 1
ATOM 1229 N N . GLU A 1 161 ? -12.691 -0.069 11.103 1.00 90.12 161 GLU A N 1
ATOM 1230 C CA . GLU A 1 161 ? -11.978 -1.086 11.883 1.00 90.12 161 GLU A CA 1
ATOM 1231 C C . GLU A 1 161 ? -10.500 -1.184 11.512 1.00 90.12 161 GLU A C 1
ATOM 1233 O O . GLU A 1 161 ? -9.708 -1.662 12.319 1.00 90.12 161 GLU A O 1
ATOM 1238 N N . PHE A 1 162 ? -10.112 -0.692 10.331 1.00 93.12 162 PHE A N 1
ATOM 1239 C CA . PHE A 1 162 ? -8.736 -0.798 9.853 1.00 93.12 162 PHE A CA 1
ATOM 1240 C C . PHE A 1 162 ? -7.732 -0.142 10.807 1.00 93.12 162 PHE A C 1
ATOM 1242 O O . PHE A 1 162 ? -6.729 -0.750 11.149 1.00 93.12 162 PHE A O 1
ATOM 1249 N N . GLU A 1 163 ? -8.002 1.064 11.304 1.00 89.06 163 GLU A N 1
ATOM 1250 C CA . GLU A 1 163 ? -7.080 1.733 12.234 1.00 89.06 163 GLU A CA 1
ATOM 1251 C C . GLU A 1 163 ? -7.047 1.075 13.622 1.00 89.06 163 GLU A C 1
ATOM 1253 O O . GLU A 1 163 ? -6.014 1.095 14.291 1.00 89.06 163 GLU A O 1
ATOM 1258 N N . LYS A 1 164 ? -8.146 0.440 14.047 1.00 90.31 164 LYS A N 1
ATOM 1259 C CA . LYS A 1 164 ? -8.256 -0.176 15.379 1.00 90.31 164 LYS A CA 1
ATOM 1260 C C . LYS A 1 164 ? -7.364 -1.397 15.551 1.00 90.31 164 LYS A C 1
ATOM 1262 O O . LYS A 1 164 ? -6.994 -1.724 16.674 1.00 90.31 164 LYS A O 1
ATOM 1267 N N . GLN A 1 165 ? -7.012 -2.082 14.465 1.00 92.88 165 GLN A N 1
ATOM 1268 C CA . GLN A 1 165 ? -6.152 -3.263 14.561 1.00 92.88 165 GLN A CA 1
ATOM 1269 C C . GLN A 1 165 ? -4.772 -2.925 15.149 1.00 92.88 165 GLN A C 1
ATOM 1271 O O . GLN A 1 165 ? -4.173 -3.762 15.808 1.00 92.88 165 GLN A O 1
ATOM 1276 N N . PHE A 1 166 ? -4.306 -1.681 15.001 1.00 92.62 166 PHE A N 1
ATOM 1277 C CA . PHE A 1 166 ? -3.037 -1.214 15.565 1.00 92.62 166 PHE A CA 1
ATOM 1278 C C . PHE A 1 166 ? -3.117 -0.860 17.062 1.00 92.62 166 PHE A C 1
ATOM 1280 O O . PHE A 1 166 ? -2.132 -0.397 17.628 1.00 92.62 166 PHE A O 1
ATOM 1287 N N . GLU A 1 167 ? -4.267 -1.055 17.717 1.00 91.50 167 GLU A N 1
ATOM 1288 C CA . GLU A 1 167 ? -4.450 -0.797 19.154 1.00 91.50 167 GLU A CA 1
ATOM 1289 C C . GLU A 1 167 ? -4.199 -2.036 20.029 1.00 91.50 167 GLU A C 1
ATOM 1291 O O . GLU A 1 167 ? -4.105 -1.905 21.248 1.00 91.50 167 GLU A O 1
ATOM 1296 N N . SER A 1 168 ? -4.119 -3.240 19.445 1.00 90.44 168 SER A N 1
ATOM 1297 C CA . SER A 1 168 ? -3.829 -4.467 20.197 1.00 90.44 168 SER A CA 1
ATOM 1298 C C . SER A 1 168 ? -3.193 -5.570 19.345 1.00 90.44 168 SER A C 1
ATOM 1300 O O . SER A 1 168 ? -3.317 -5.587 18.122 1.00 90.44 168 SER A O 1
ATOM 1302 N N . GLY A 1 169 ? -2.550 -6.540 20.001 1.00 93.81 169 GLY A N 1
ATOM 1303 C CA . GLY A 1 169 ? -2.000 -7.727 19.344 1.00 93.81 169 GLY A CA 1
ATOM 1304 C C . GLY A 1 169 ? -0.766 -7.431 18.488 1.00 93.81 169 GLY A C 1
ATOM 1305 O O . GLY A 1 169 ? -0.056 -6.453 18.708 1.00 93.81 169 GLY A O 1
ATOM 1306 N N . LEU A 1 170 ? -0.496 -8.289 17.502 1.00 93.94 170 LEU A N 1
ATOM 1307 C CA . LEU A 1 170 ? 0.742 -8.214 16.721 1.00 93.94 170 LEU A CA 1
ATOM 1308 C C . LEU A 1 170 ? 0.837 -6.942 15.857 1.00 93.94 170 LEU A C 1
ATOM 1310 O O . LEU A 1 170 ? 1.921 -6.387 15.696 1.00 93.94 170 LEU A O 1
ATOM 1314 N N . ALA A 1 171 ? -0.287 -6.436 15.343 1.00 93.75 171 ALA A N 1
ATOM 1315 C CA . ALA A 1 171 ? -0.302 -5.177 14.599 1.00 93.75 171 ALA A CA 1
ATOM 1316 C C . ALA A 1 171 ? 0.115 -3.977 15.473 1.00 93.75 171 ALA A C 1
ATOM 1318 O O . ALA A 1 171 ? 0.842 -3.110 14.994 1.00 93.75 171 ALA A O 1
ATOM 1319 N N . GLU A 1 172 ? -0.269 -3.944 16.755 1.00 94.00 172 GLU A N 1
ATOM 1320 C CA . GLU A 1 172 ? 0.197 -2.928 17.713 1.00 94.00 172 GLU A CA 1
ATOM 1321 C C . GLU A 1 172 ? 1.707 -3.037 17.977 1.00 94.00 172 GLU A C 1
ATOM 1323 O O . GLU A 1 172 ? 2.404 -2.025 18.049 1.00 94.00 172 GLU A O 1
ATOM 1328 N N . GLU A 1 173 ? 2.232 -4.256 18.121 1.00 93.88 173 GLU A N 1
ATOM 1329 C CA . GLU A 1 173 ? 3.668 -4.483 18.331 1.00 93.88 173 GLU A CA 1
ATOM 1330 C C . GLU A 1 173 ? 4.498 -3.973 17.143 1.00 93.88 173 GLU A C 1
ATOM 1332 O O . GLU A 1 173 ? 5.463 -3.229 17.341 1.00 93.88 173 GLU A O 1
ATOM 1337 N N . ILE A 1 174 ? 4.066 -4.286 15.916 1.00 93.25 174 ILE A N 1
ATOM 1338 C CA . ILE A 1 174 ? 4.675 -3.783 14.675 1.00 93.25 174 ILE A CA 1
ATOM 1339 C C . ILE A 1 174 ? 4.591 -2.251 14.611 1.00 93.25 174 ILE A C 1
ATOM 1341 O O . ILE A 1 174 ? 5.585 -1.588 14.302 1.00 93.25 174 ILE A O 1
ATOM 1345 N N . ASP A 1 175 ? 3.429 -1.676 14.940 1.00 93.00 175 ASP A N 1
ATOM 1346 C CA . ASP A 1 175 ? 3.211 -0.225 14.922 1.00 93.00 175 ASP A CA 1
ATOM 1347 C C . ASP A 1 175 ? 4.138 0.517 15.893 1.00 93.00 175 ASP A C 1
ATOM 1349 O O . ASP A 1 175 ? 4.725 1.548 15.552 1.00 93.00 175 ASP A O 1
ATOM 1353 N N . LYS A 1 176 ? 4.329 -0.033 17.097 1.00 92.06 176 LYS A N 1
ATOM 1354 C CA . LYS A 1 176 ? 5.249 0.513 18.104 1.00 92.06 176 LYS A CA 1
ATOM 1355 C C . LYS A 1 176 ? 6.704 0.436 17.660 1.00 92.06 176 LYS A C 1
ATOM 1357 O O . LYS A 1 176 ? 7.456 1.380 17.903 1.00 92.06 176 LYS A O 1
ATOM 1362 N N . GLU A 1 177 ? 7.110 -0.665 17.033 1.00 93.19 177 GLU A N 1
ATOM 1363 C CA . GLU A 1 177 ? 8.487 -0.860 16.577 1.00 93.19 177 GLU A CA 1
ATOM 1364 C C . GLU A 1 177 ? 8.847 0.094 15.431 1.00 93.19 177 GLU A C 1
ATOM 1366 O O . GLU A 1 177 ? 9.904 0.744 15.437 1.00 93.19 177 GLU A O 1
ATOM 1371 N N . LEU A 1 178 ? 7.945 0.230 14.460 1.00 90.44 178 LEU A N 1
ATOM 1372 C CA . LEU A 1 178 ? 8.120 1.164 13.352 1.00 90.44 178 LEU A CA 1
ATOM 1373 C C . LEU A 1 178 ? 8.009 2.612 13.813 1.00 90.44 178 LEU A C 1
ATOM 1375 O O . LEU A 1 178 ? 8.795 3.447 13.355 1.00 90.44 178 LEU A O 1
ATOM 1379 N N . GLY A 1 179 ? 7.170 2.859 14.817 1.00 81.38 179 GLY A N 1
ATOM 1380 C CA . GLY A 1 179 ? 6.873 4.177 15.336 1.00 81.38 179 GLY A CA 1
ATOM 1381 C C . GLY A 1 179 ? 6.002 4.913 14.335 1.00 81.38 179 GLY A C 1
ATOM 1382 O O . GLY A 1 179 ? 6.462 5.257 13.248 1.00 81.38 179 GLY A O 1
ATOM 1383 N N . ARG A 1 180 ? 4.747 5.170 14.711 1.00 69.19 180 ARG A N 1
ATOM 1384 C CA . ARG A 1 180 ? 3.794 5.901 13.874 1.00 69.19 180 ARG A CA 1
ATOM 1385 C C . ARG A 1 180 ? 4.413 7.208 13.371 1.00 69.19 180 ARG A C 1
ATOM 1387 O O . ARG A 1 180 ? 4.578 8.158 14.143 1.00 69.19 180 ARG A O 1
ATOM 1394 N N . GLN A 1 181 ? 4.724 7.272 12.079 1.00 62.12 181 GLN A N 1
ATOM 1395 C CA . GLN A 1 181 ? 4.988 8.544 11.422 1.00 62.12 181 GLN A CA 1
ATOM 1396 C C . GLN A 1 181 ? 3.630 9.252 11.322 1.00 62.12 181 GLN A C 1
ATOM 1398 O O . GLN A 1 181 ? 2.606 8.617 11.080 1.00 62.12 181 GLN A O 1
ATOM 1403 N N . LYS A 1 182 ? 3.587 10.530 11.706 1.00 51.41 182 LYS A N 1
ATOM 1404 C CA . LYS A 1 182 ? 2.358 11.297 11.976 1.00 51.41 182 LYS A CA 1
ATOM 1405 C C . LYS A 1 182 ? 1.217 10.992 10.995 1.00 51.41 182 LYS A C 1
ATOM 1407 O O . LYS A 1 182 ? 1.410 11.019 9.788 1.00 51.41 182 LYS A O 1
ATOM 1412 N N . LEU A 1 183 ? 0.001 10.857 11.533 1.00 51.09 183 LEU A N 1
ATOM 1413 C CA . LEU A 1 183 ? -1.226 11.009 10.751 1.00 51.09 183 LEU A CA 1
ATOM 1414 C C . LEU A 1 183 ? -1.149 12.297 9.928 1.00 51.09 183 LEU A C 1
ATOM 1416 O O . LEU A 1 183 ? -1.002 13.386 10.496 1.00 51.09 183 LEU A O 1
ATOM 1420 N N . ALA A 1 184 ? -1.302 12.176 8.611 1.00 46.28 184 ALA A N 1
ATOM 1421 C CA . ALA A 1 184 ? -1.572 13.322 7.765 1.00 46.28 184 ALA A CA 1
ATOM 1422 C C . ALA A 1 184 ? -2.825 14.040 8.299 1.00 46.28 184 ALA A C 1
ATOM 1424 O O . ALA A 1 184 ? -3.831 13.415 8.647 1.00 46.28 184 ALA A O 1
ATOM 1425 N N . PHE A 1 185 ? -2.765 15.370 8.353 1.00 39.56 185 PHE A N 1
ATOM 1426 C CA . PHE A 1 185 ? -3.765 16.284 8.929 1.00 39.56 185 PHE A CA 1
ATOM 1427 C C . PHE A 1 185 ? -5.221 16.044 8.446 1.00 39.56 185 PHE A C 1
ATOM 1429 O O . PHE A 1 185 ? -6.171 16.517 9.066 1.00 39.56 185 PHE A O 1
ATOM 1436 N N . GLY A 1 186 ? -5.414 15.301 7.347 1.00 44.12 186 GLY A N 1
ATOM 1437 C CA . GLY A 1 186 ? -6.712 14.950 6.764 1.00 44.12 186 GLY A CA 1
ATOM 1438 C C . GLY A 1 186 ? -7.472 13.800 7.443 1.00 44.12 186 GLY A C 1
ATOM 1439 O O . GLY A 1 186 ? -8.693 13.738 7.309 1.00 44.12 186 GLY A O 1
ATOM 1440 N N . GLU A 1 187 ? -6.812 12.923 8.207 1.00 47.62 187 GLU A N 1
ATOM 1441 C CA . GLU A 1 187 ? -7.491 11.806 8.895 1.00 47.62 187 GLU A CA 1
ATOM 1442 C C . GLU A 1 187 ? -8.361 12.280 10.070 1.00 47.62 187 GLU A C 1
ATOM 1444 O O . GLU A 1 187 ? -9.401 11.690 10.354 1.00 47.62 187 GLU A O 1
ATOM 1449 N N . GLN A 1 188 ? -8.010 13.406 10.704 1.00 43.28 188 GLN A N 1
ATOM 1450 C CA . GLN A 1 188 ? -8.778 13.970 11.823 1.00 43.28 188 GLN A CA 1
ATOM 1451 C C . GLN A 1 188 ? -10.168 14.507 11.424 1.00 43.28 188 GLN A C 1
ATOM 1453 O O . GLN A 1 188 ? -10.980 14.779 12.307 1.00 43.28 188 GLN A O 1
ATOM 1458 N N . TYR A 1 189 ? -10.467 14.652 10.124 1.00 43.59 189 TYR A N 1
ATOM 1459 C CA . TYR A 1 189 ? -11.694 15.297 9.632 1.00 43.59 189 TYR A CA 1
ATOM 1460 C C . TYR A 1 189 ? -12.423 14.519 8.519 1.00 43.59 189 TYR A C 1
ATOM 1462 O O . TYR A 1 189 ? -13.170 15.117 7.735 1.00 43.59 189 TYR A O 1
ATOM 1470 N N . ARG A 1 190 ? -12.258 13.190 8.423 1.00 57.28 190 ARG A N 1
ATOM 1471 C CA . ARG A 1 190 ? -13.043 12.378 7.471 1.00 57.28 190 ARG A CA 1
ATOM 1472 C C . ARG A 1 190 ? -14.509 12.328 7.916 1.00 57.28 190 ARG A C 1
ATOM 1474 O O . ARG A 1 190 ? -14.836 11.831 8.991 1.00 57.28 190 ARG A O 1
ATOM 1481 N N . LYS A 1 191 ? -15.412 12.866 7.088 1.00 60.62 191 LYS A N 1
ATOM 1482 C CA . LYS A 1 191 ? -16.860 12.725 7.302 1.00 60.62 191 LYS A CA 1
ATOM 1483 C C . LYS A 1 191 ? -17.280 11.279 7.019 1.00 60.62 191 LYS A C 1
ATOM 1485 O O . LYS A 1 191 ? -16.807 10.721 6.028 1.00 60.62 191 LYS A O 1
ATOM 1490 N N . PRO A 1 192 ? -18.181 10.697 7.830 1.00 68.75 192 PRO A N 1
ATOM 1491 C CA . PRO A 1 192 ? -18.651 9.343 7.598 1.00 68.75 192 PRO A CA 1
ATOM 1492 C C . PRO A 1 192 ? -19.370 9.241 6.252 1.00 68.75 192 PRO A C 1
ATOM 1494 O O . PRO A 1 192 ? -20.123 10.138 5.855 1.00 68.75 192 PRO A O 1
ATOM 1497 N N . LYS A 1 193 ? -19.150 8.129 5.552 1.00 77.06 193 LYS A N 1
ATOM 1498 C CA . LYS A 1 193 ? -19.856 7.814 4.313 1.00 77.06 193 LYS A CA 1
ATOM 1499 C C . LYS A 1 193 ? -21.314 7.517 4.646 1.00 77.06 193 LYS A C 1
ATOM 1501 O O . LYS A 1 193 ? -21.600 6.642 5.459 1.00 77.06 193 LYS A O 1
ATOM 1506 N N . GLN A 1 194 ? -22.240 8.225 4.011 1.00 74.69 194 GLN A N 1
ATOM 1507 C CA . GLN A 1 194 ? -23.667 7.976 4.208 1.00 74.69 194 GLN A CA 1
ATOM 1508 C C . GLN A 1 194 ? -24.142 6.834 3.314 1.00 74.69 194 GLN A C 1
ATOM 1510 O O . GLN A 1 194 ? -23.925 6.858 2.100 1.00 74.69 194 GLN A O 1
ATOM 1515 N N . ILE A 1 195 ? -24.809 5.852 3.916 1.00 69.12 195 ILE A N 1
ATOM 1516 C CA . ILE A 1 195 ? -25.475 4.758 3.209 1.00 69.12 195 ILE A CA 1
ATOM 1517 C C . ILE A 1 195 ? -26.932 4.736 3.669 1.00 69.12 195 ILE A C 1
ATOM 1519 O O . ILE A 1 195 ? -27.219 4.709 4.866 1.00 69.12 195 ILE A O 1
ATOM 1523 N N . LYS A 1 196 ? -27.859 4.773 2.710 1.00 65.44 196 LYS A N 1
ATOM 1524 C CA . LYS A 1 196 ? -29.296 4.682 2.977 1.00 65.44 196 LYS A CA 1
ATOM 1525 C C . LYS A 1 196 ? -29.747 3.239 2.797 1.00 65.44 196 LYS A C 1
ATOM 1527 O O . LYS A 1 196 ? -29.422 2.626 1.786 1.00 65.44 196 LYS A O 1
ATOM 1532 N N . ALA A 1 197 ? -30.509 2.721 3.758 1.00 57.34 197 ALA A N 1
ATOM 1533 C CA . ALA A 1 197 ? -31.091 1.380 3.685 1.00 57.34 197 ALA A CA 1
ATOM 1534 C C . ALA A 1 197 ? -32.218 1.269 2.639 1.00 57.34 197 ALA A C 1
ATOM 1536 O O . ALA A 1 197 ? -32.571 0.169 2.222 1.00 57.34 197 ALA A O 1
ATOM 1537 N N . VAL A 1 198 ? -32.787 2.402 2.217 1.00 54.75 198 VAL A N 1
ATOM 1538 C CA . VAL A 1 198 ? -33.910 2.459 1.279 1.00 54.75 198 VAL A CA 1
ATOM 1539 C C . VAL A 1 198 ? -33.406 2.954 -0.069 1.00 54.75 198 VAL A C 1
ATOM 1541 O O . VAL A 1 198 ? -32.939 4.091 -0.180 1.00 54.75 198 VAL A O 1
ATOM 1544 N N . ASP A 1 199 ? -33.513 2.094 -1.082 1.00 54.84 199 ASP A N 1
ATOM 1545 C CA . ASP A 1 199 ? -33.368 2.484 -2.481 1.00 54.84 199 ASP A CA 1
ATOM 1546 C C . ASP A 1 199 ? -34.374 3.606 -2.776 1.00 54.84 199 ASP A C 1
ATOM 1548 O O . ASP A 1 199 ? -35.549 3.502 -2.413 1.00 54.84 199 ASP A O 1
ATOM 1552 N N . SER A 1 200 ? -33.939 4.701 -3.398 1.00 56.38 200 SER A N 1
ATOM 1553 C CA . SER A 1 200 ? -34.834 5.817 -3.731 1.00 56.38 200 SER A CA 1
ATOM 1554 C C . SER A 1 200 ? -36.025 5.366 -4.581 1.00 56.38 200 SER A C 1
ATOM 1556 O O . SER A 1 200 ? -37.101 5.957 -4.486 1.00 56.38 200 SER A O 1
ATOM 1558 N N . ASP A 1 201 ? -35.863 4.274 -5.330 1.00 55.66 201 ASP A N 1
ATOM 1559 C CA . ASP A 1 201 ? -36.921 3.667 -6.131 1.00 55.66 201 ASP A CA 1
ATOM 1560 C C . ASP A 1 201 ? -37.922 2.854 -5.291 1.00 55.66 201 ASP A C 1
ATOM 1562 O O . ASP A 1 201 ? -39.100 2.768 -5.641 1.00 55.66 201 ASP A O 1
ATOM 1566 N N . ALA A 1 202 ? -37.524 2.343 -4.121 1.00 54.84 202 ALA A N 1
ATOM 1567 C CA . ALA A 1 202 ? -38.418 1.626 -3.209 1.00 54.84 202 ALA A CA 1
ATOM 1568 C C . ALA A 1 202 ? -39.472 2.549 -2.566 1.00 54.84 202 ALA A C 1
ATOM 1570 O O . ALA A 1 202 ? -40.579 2.104 -2.259 1.00 54.84 202 ALA A O 1
ATOM 1571 N N . GLN A 1 203 ? -39.185 3.852 -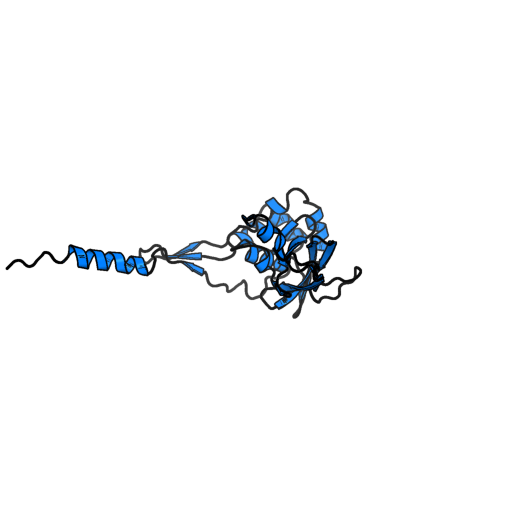2.434 1.00 55.50 203 GLN A N 1
ATOM 1572 C CA . GLN A 1 203 ? -40.189 4.845 -2.021 1.00 55.50 203 GLN A CA 1
ATOM 1573 C C . GLN A 1 203 ? -41.310 5.014 -3.059 1.00 55.50 203 GLN A C 1
ATOM 1575 O O . GLN A 1 203 ? -42.429 5.394 -2.706 1.00 55.50 203 GLN A O 1
ATOM 1580 N N . ASN A 1 204 ? -41.034 4.717 -4.332 1.00 60.12 204 ASN A N 1
ATOM 1581 C CA . ASN A 1 204 ? -42.04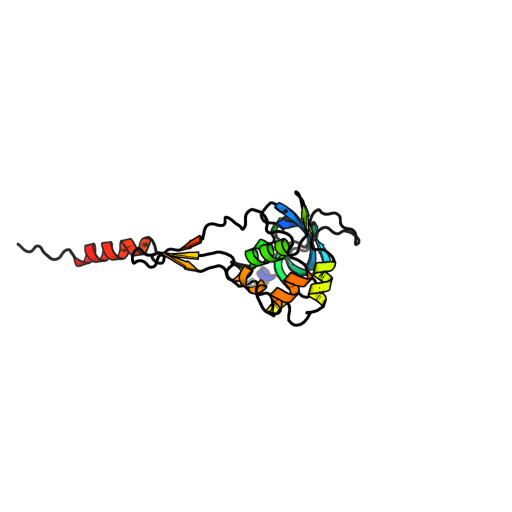6 4.751 -5.383 1.00 60.12 204 ASN A CA 1
ATOM 1582 C C . ASN A 1 204 ? -42.917 3.493 -5.360 1.00 60.12 204 ASN A C 1
ATOM 1584 O O . ASN A 1 204 ? -44.116 3.605 -5.582 1.00 60.12 204 ASN A O 1
ATOM 1588 N N . VAL A 1 205 ? -42.372 2.335 -4.968 1.00 60.41 205 VAL A N 1
ATOM 1589 C CA . VAL A 1 205 ? -43.130 1.073 -4.876 1.00 60.41 205 VAL A CA 1
ATOM 1590 C C . VAL A 1 205 ? -44.323 1.195 -3.925 1.00 60.41 205 VAL A C 1
ATOM 1592 O O . VAL A 1 205 ? -45.415 0.744 -4.257 1.00 60.41 205 VAL A O 1
ATOM 1595 N N . GLN A 1 206 ? -44.166 1.846 -2.769 1.00 60.56 206 GLN A N 1
ATOM 1596 C CA . GLN A 1 206 ? -45.273 2.016 -1.820 1.00 60.56 206 GLN A CA 1
ATOM 1597 C C . GLN A 1 206 ? -46.369 2.949 -2.369 1.00 60.56 206 GLN A C 1
ATOM 1599 O O . GLN A 1 206 ? -47.553 2.629 -2.266 1.00 60.56 206 GLN A O 1
ATOM 1604 N N . ARG A 1 207 ? -45.984 4.041 -3.051 1.00 63.69 207 ARG A N 1
ATOM 1605 C CA . ARG A 1 207 ? -46.927 4.918 -3.775 1.00 63.69 207 ARG A CA 1
ATOM 1606 C C . ARG A 1 207 ? -47.620 4.217 -4.938 1.00 63.69 207 ARG A C 1
ATOM 1608 O O . ARG A 1 207 ? -48.792 4.478 -5.199 1.00 63.69 207 ARG A O 1
ATOM 1615 N N . ASP A 1 208 ? -46.904 3.363 -5.657 1.00 65.44 208 ASP A N 1
ATOM 1616 C CA . ASP A 1 208 ? -47.438 2.639 -6.806 1.00 65.44 208 ASP A CA 1
ATOM 1617 C C . ASP A 1 208 ? -48.411 1.546 -6.357 1.00 65.44 208 ASP A C 1
ATOM 1619 O O . ASP A 1 208 ? -49.466 1.384 -6.966 1.00 65.44 208 ASP A O 1
ATOM 1623 N N . VAL A 1 209 ? -48.140 0.870 -5.235 1.00 62.53 209 VAL A N 1
ATOM 1624 C CA . VAL A 1 209 ? -49.090 -0.054 -4.594 1.00 62.53 209 VAL A CA 1
ATOM 1625 C C . VAL A 1 209 ? -50.350 0.688 -4.135 1.00 62.53 209 VAL A C 1
ATOM 1627 O O . VAL A 1 209 ? -51.453 0.235 -4.434 1.00 62.53 209 VAL A O 1
ATOM 1630 N N . GLU A 1 210 ? -50.221 1.852 -3.491 1.00 68.75 210 GLU A N 1
ATOM 1631 C CA . GLU A 1 210 ? -51.368 2.687 -3.099 1.00 68.75 210 GLU A CA 1
ATOM 1632 C C . GLU A 1 210 ? -52.180 3.183 -4.308 1.00 68.75 210 GLU A C 1
ATOM 1634 O O . GLU A 1 210 ? -53.409 3.198 -4.255 1.00 68.75 210 GLU A O 1
ATOM 1639 N N . ARG A 1 211 ? -51.534 3.518 -5.433 1.00 67.50 211 ARG A N 1
ATOM 1640 C CA . ARG A 1 211 ? -52.219 3.854 -6.696 1.00 67.50 211 ARG A CA 1
ATOM 1641 C C . ARG A 1 211 ? -52.938 2.664 -7.326 1.00 67.50 211 ARG A C 1
ATOM 1643 O O . ARG A 1 211 ? -54.048 2.828 -7.823 1.00 67.50 211 ARG A O 1
ATOM 1650 N N . LEU A 1 212 ? -52.299 1.496 -7.347 1.00 62.88 212 LEU A N 1
ATOM 1651 C CA . LEU A 1 212 ? -52.814 0.299 -8.016 1.00 62.88 212 LEU A CA 1
ATOM 1652 C C . LEU A 1 212 ? -53.931 -0.384 -7.214 1.00 62.88 212 LEU A C 1
ATOM 1654 O O . LEU A 1 212 ? -54.821 -0.982 -7.812 1.00 62.88 212 LEU A O 1
ATOM 1658 N N . TRP A 1 213 ? -53.914 -0.268 -5.883 1.00 66.00 213 TRP A N 1
ATOM 1659 C CA . TRP A 1 213 ? -54.874 -0.934 -4.992 1.00 66.00 213 TRP A CA 1
ATOM 1660 C C . TRP A 1 213 ? -55.848 0.026 -4.289 1.00 66.00 213 TRP A C 1
ATOM 1662 O O . TRP A 1 213 ? -56.921 -0.401 -3.872 1.00 66.00 213 TRP A O 1
ATOM 1672 N N . GLY A 1 214 ? -55.540 1.325 -4.199 1.00 55.91 214 GLY A N 1
ATOM 1673 C CA . GLY A 1 214 ? -56.396 2.341 -3.568 1.00 55.91 214 GLY A CA 1
ATOM 1674 C C . GLY A 1 214 ? -57.549 2.863 -4.436 1.00 55.91 214 GLY A C 1
ATOM 1675 O O . GLY A 1 214 ? -58.379 3.627 -3.953 1.00 55.91 214 GLY A O 1
ATOM 1676 N N . ALA A 1 215 ? -57.656 2.445 -5.702 1.00 52.16 215 ALA A N 1
ATOM 1677 C CA . ALA A 1 215 ? -58.686 2.912 -6.638 1.00 52.16 215 ALA A CA 1
ATOM 1678 C C . ALA A 1 215 ? -60.017 2.124 -6.585 1.00 52.16 215 ALA A C 1
ATOM 1680 O O . ALA A 1 215 ? -60.735 2.056 -7.579 1.00 52.16 215 ALA A O 1
ATOM 1681 N N . THR A 1 216 ? -60.381 1.530 -5.442 1.00 51.00 216 THR A N 1
ATOM 1682 C CA . THR A 1 216 ? -61.695 0.873 -5.258 1.00 51.00 216 THR A CA 1
ATOM 1683 C C . THR A 1 216 ? -62.411 1.306 -3.979 1.00 51.00 216 THR A C 1
ATOM 1685 O O . THR A 1 216 ? -62.932 0.489 -3.233 1.00 51.00 216 THR A O 1
ATOM 1688 N N . GLN A 1 217 ? -62.517 2.614 -3.740 1.00 51.09 217 GLN A N 1
ATOM 1689 C CA . GLN A 1 217 ? -63.618 3.158 -2.935 1.00 51.09 217 GLN A CA 1
ATOM 1690 C C . GLN A 1 217 ? -64.155 4.443 -3.562 1.00 51.09 217 GLN A C 1
ATOM 1692 O O . GLN A 1 217 ? -63.843 5.540 -3.120 1.00 51.09 217 GLN A O 1
ATOM 1697 N N . GLN A 1 218 ? -64.981 4.287 -4.595 1.00 40.69 218 GLN A N 1
ATOM 1698 C CA . GLN A 1 218 ? -66.120 5.169 -4.860 1.00 40.69 218 GLN A CA 1
ATOM 1699 C C . GLN A 1 218 ? -67.073 4.448 -5.819 1.00 40.69 218 GLN A C 1
ATOM 1701 O O . GLN A 1 218 ? -67.029 4.613 -7.033 1.00 40.69 218 GLN A O 1
ATOM 1706 N N . ALA A 1 219 ? -67.909 3.586 -5.240 1.00 36.59 219 ALA A N 1
ATOM 1707 C CA . ALA A 1 219 ? -69.200 3.256 -5.817 1.00 36.59 219 ALA A CA 1
ATOM 1708 C C . ALA A 1 219 ? -70.218 4.247 -5.233 1.00 36.59 219 ALA A C 1
AT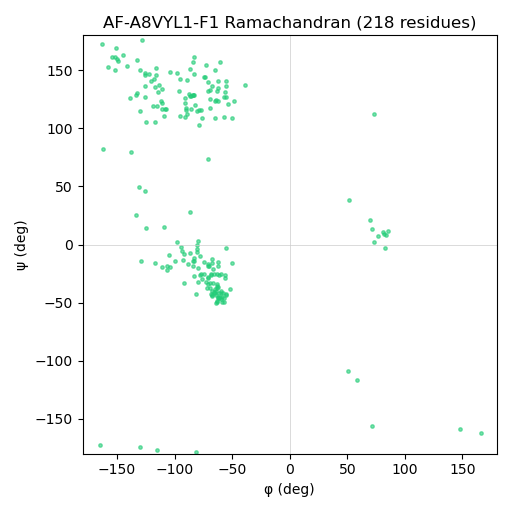OM 1710 O O . ALA A 1 219 ? -70.516 4.194 -4.038 1.00 36.59 219 ALA A O 1
ATOM 1711 N N . GLN A 1 220 ? -70.704 5.156 -6.075 1.00 34.16 220 GLN A N 1
ATOM 1712 C CA . GLN A 1 220 ? -72.042 5.741 -5.997 1.00 34.16 220 GLN A CA 1
ATOM 1713 C C . GLN A 1 220 ? -72.657 5.657 -7.388 1.00 34.16 220 GLN A C 1
ATOM 1715 O O . GLN A 1 220 ? -71.932 5.974 -8.357 1.00 34.16 220 GLN A O 1
#

Solvent-accessible surface area (backbone atoms only — not comparable to full-atom values): 12460 Å² total; per-residue (Å²): 136,85,80,61,82,69,62,66,72,74,65,63,84,68,85,88,71,77,51,77,39,75,27,29,34,19,45,97,88,66,26,15,34,20,52,41,35,36,41,38,98,87,49,71,52,37,18,10,45,56,99,91,37,83,72,57,62,3,32,44,77,45,35,62,74,31,59,37,37,35,24,46,74,58,33,74,60,36,42,36,70,35,81,61,51,69,42,42,43,46,57,24,36,65,82,36,25,4,53,34,40,39,53,52,51,55,37,65,21,52,75,59,98,57,30,36,34,47,46,72,66,54,36,56,58,38,55,76,35,66,89,45,46,65,72,49,52,60,42,75,36,45,68,57,35,33,32,39,41,72,83,76,88,49,72,48,75,49,71,37,45,43,74,55,47,49,74,48,68,67,29,22,55,53,42,62,72,72,44,74,40,72,80,61,84,64,72,86,68,70,74,57,50,79,46,70,79,65,56,80,66,56,66,48,50,59,54,48,48,48,59,73,65,61,79,78,81,81,90,128

Nearest PDB structures (foldseek):
  8fia-assembly1_A-2  TM=5.618E-01  e=3.575E-02  Drosophila melanogaster
  3kpt-assembly1_A  TM=4.473E-01  e=5.393E-01  Bacillus cereus ATCC 14579
  1dlq-assembly1_B  TM=3.860E-01  e=3.329E-01  Acinetobacter baylyi ADP1
  6m48-assembly2_B  TM=3.835E-01  e=3.536E-01  Lacticaseibacillus rhamnosus GG
  2azq-assembly1_A-2  TM=5.133E-01  e=1.801E+00  Pseudomonas putida

Radius of gyration: 25.04 Å; Cα contacts (8 Å, |Δi|>4): 375; chains: 1; bounding box: 92×45×71 Å

Secondary structure (DSSP, 8-state):
----TTSGGG-S-------EEEEEEE-TT--EEES-EEE-SS-EEETTEETTEE-SS-EEEEETT-EEEEEETTEEEEEEES-SSEEEGGGGSSTHHHHHHHHHHHHHSEE-SSEEE--HHHHHHHHT-TTTHHHHS-TTS--S-EEEE-SSS-EEEEPPSTGGGGGSHHHHHHHHHH------TTGGGPPPEEEESS-TTHHHHHHHHHHHHS------

Sequence (220 aa):
AFVSANAEKSLEYKPKELILTTGYLVDSFGRSVNGIAYFTSKGRGLTGYKDGRLIGDGSLEFSWGDTINFGIDTFELGSTRGNKNTIKLQDLGSGNEGKNIESLVMRFSEENDQSVFVTDKVTEVFSKYPNVINEAISLSLSNEDIQLDLGNGNTEVVKGEFEKQFESGLAEEIDKELGRQKLAFGEQYRKPKQIKAVDSDAQNVQRDVERLWGATQQAQ